Protein AF-0000000084935093 (afdb_homodimer)

InterPro domains:
  IPR003812 Fido domain [PF02661] (5-85)
  IPR003812 Fido domain [PS51459] (6-127)
  IPR006440 Death on curing protein [PIRSF018297] (4-122)
  IPR006440 Death on curing protein [PTHR39426] (2-115)
  IPR006440 Death on curing protein [TIGR01550] (28-119)
  IPR036597 Fido-like domain superfamily [SSF140931] (45-91)
  IPR053737 Type II TA System Toxin [G3DSA:1.20.120.1870] (4-128)

Sequence (260 aa):
MSCVYLSAEDVLAVAEHAVDDQVVVVRDAGLLESAVHRPSAAMFGEEAYPDLLGKAAALLQSLAVNHPFLDGNKRTAWLSCVTFLAMNGVQLRPDIDAAERLVISVATGETDEVKVISQGLRELIAPDVSMSCVYLSAEDVLAVAEHAVDDQVVVVRDAGLLESAVHRPSAAMFGEEAYPDLLGKAAALLQSLAVNHPFLDGNKRTAWLSCVTFLAMNGVQLRPDIDAAERLVISVATGETDEVKVISQGLR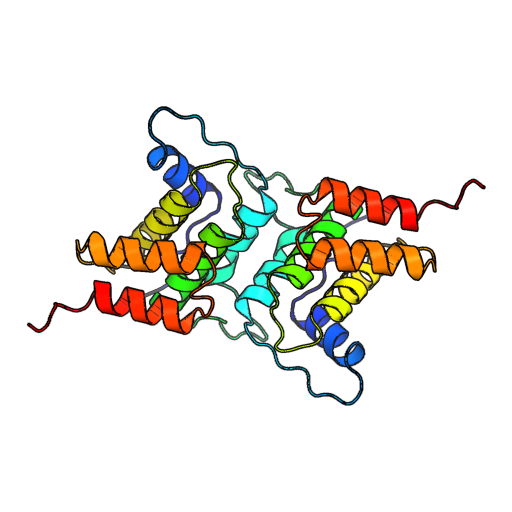ELIAPDVS

Radius of gyration: 18.84 Å; Cα contacts (8 Å, |Δi|>4): 398; chains: 2; bounding box: 44×60×50 Å

pLDDT: mean 93.42, std 9.86, range [40.5, 98.81]

Organism: Streptomyces venezuelae (strain ATCC 10712 / CBS 650.69 / DSM 40230 / JCM 4526 / NBRC 13096 / PD 04745) (NCBI:txid953739)

Foldseek 3Di:
DDQDFDALVNLVVLQVVLDPPDDWAFQASVLSRVLRCQLQDDDPPHGPQDDQLLSLLSSLLSQLAVVRIPDDSLSSSLSSSQVSCVVVPAHFAPPVPLSVVLSVCSNVCVDPDSVVSSVSRVVRRDDPPD/DDQDFDALVNLVVLQVVLDPPDDWAFQASVLSRCLRCQLQDDDPPHGPQDDQLLSLLSSLLSQLAVVRTPDRSLSSSLSSSQVSCVVVPAHFAPPVPLSVVLSVCSNVVVDPDSVVSSVSRVVRRDDPPD

Solvent-accessible surface area (backbone atoms only — not comparable to full-atom values): 13796 Å² total; per-residue (Å²): 132,86,84,61,78,60,48,49,68,52,48,51,55,46,32,47,66,62,35,65,100,52,86,76,49,76,65,31,61,22,55,36,30,20,22,45,45,24,34,72,17,55,59,98,87,36,62,52,37,84,47,71,51,38,20,35,23,40,32,26,45,38,30,28,60,67,40,26,32,74,64,63,27,59,58,25,14,52,53,45,28,51,50,43,35,44,75,61,75,42,70,70,53,93,46,65,67,62,51,50,50,52,53,50,35,36,48,71,55,76,48,75,47,43,68,59,47,20,50,54,52,48,59,36,50,48,73,78,83,117,134,85,84,64,78,60,48,50,68,51,47,51,54,47,31,46,67,60,34,65,101,51,86,76,48,77,65,32,61,23,55,37,30,18,23,45,45,23,33,72,19,56,58,96,87,37,63,52,38,85,46,70,51,38,20,35,24,40,32,27,45,39,31,27,61,67,41,26,32,75,64,60,27,59,58,26,15,51,51,44,29,52,49,43,36,43,74,62,74,41,69,70,54,91,46,64,67,62,50,49,52,51,52,51,34,34,47,71,54,74,47,74,48,45,68,59,46,20,51,54,52,49,58,37,50,48,74,76,82,116

Secondary structure (DSSP, 8-state):
-PPP---HHHHHHHHHHHSSSS---BS-HHHHHHHHHGGG-EETTEES--SHHHHHHHHHHHHHHH--BSS-HHHHHHHHHHHHHHHTT------HHHHHHHHHHHHTTS---HHHHHHHHHHHHS----/-PPP---HHHHHHHHHHHSSSS---BS-HHHHHHHHHGGG-EETTEES--SHHHHHHHHHHHHHHH--BSS-HHHHHHHHHHHHHHHTT------HHHHHHHHHHHHTTS---HHHHHHHHHHHHS----

Nearest PDB structures (foldseek):
  3dd7-assembly2_C  TM=8.489E-01  e=8.641E-05  Punavirus P1
  5cmt-assembly1_A  TM=6.217E-01  e=6.662E-02  Neisseria meningitidis
  5ckl-assembly1_A-2  TM=6.224E-01  e=7.042E-02  Neisseria meningitidis MC58
  6erb-assembly1_B  TM=6.583E-01  e=1.909E-01  Enterococcus faecalis
  3shg-assembly1_A  TM=5.090E-01  e=1.447E-01  Bartonella schoenbuchensis R1

Structure (mmCIF, N/CA/C/O backbone):
data_AF-0000000084935093-model_v1
#
loop_
_entity.id
_entity.type
_entity.pdbx_description
1 polymer 'Death on curing protein, Doc toxin'
#
loop_
_atom_site.group_PDB
_atom_site.id
_atom_site.type_symbol
_atom_site.label_atom_id
_atom_site.label_alt_id
_atom_site.label_comp_id
_atom_site.label_asym_id
_atom_site.label_entity_id
_atom_site.label_seq_id
_atom_site.pdbx_PDB_ins_code
_atom_site.Cartn_x
_atom_site.Cartn_y
_atom_site.Cartn_z
_atom_site.occupancy
_atom_site.B_iso_or_equiv
_atom_site.auth_seq_id
_atom_site.auth_comp_id
_atom_site.auth_asym_id
_atom_site.auth_atom_id
_atom_site.pdbx_PDB_model_num
ATOM 1 N N . MET A 1 1 ? -11.531 23.531 -5.797 1 59 1 MET A N 1
ATOM 2 C CA . MET A 1 1 ? -10.125 23.578 -6.164 1 59 1 MET A CA 1
ATOM 3 C C . MET A 1 1 ? -9.562 22.188 -6.379 1 59 1 MET A C 1
ATOM 5 O O . MET A 1 1 ? -10.039 21.219 -5.781 1 59 1 MET A O 1
ATOM 9 N N . SER A 1 2 ? -8.828 21.844 -7.512 1 85.62 2 SER A N 1
ATOM 10 C CA . SER A 1 2 ? -8.281 20.531 -7.895 1 85.62 2 SER A CA 1
ATOM 11 C C . SER A 1 2 ? -7.23 20.062 -6.898 1 85.62 2 SER A C 1
ATOM 13 O O . SER A 1 2 ? -6.527 20.875 -6.297 1 85.62 2 SER A O 1
ATOM 15 N N . CYS A 1 3 ? -7.312 18.938 -6.34 1 96 3 CYS A N 1
ATOM 16 C CA . CYS A 1 3 ? -6.367 18.375 -5.387 1 96 3 CYS A CA 1
ATOM 17 C C . CYS A 1 3 ? -5 18.156 -6.031 1 96 3 CYS A C 1
ATOM 19 O O . CYS A 1 3 ? -4.91 17.625 -7.141 1 96 3 CYS A O 1
ATOM 21 N N . VAL A 1 4 ? -3.947 18.75 -5.414 1 98.06 4 VAL A N 1
ATOM 22 C CA . VAL A 1 4 ? -2.576 18.516 -5.855 1 98.06 4 VAL A CA 1
ATOM 23 C C . VAL A 1 4 ? -1.983 17.344 -5.094 1 98.06 4 VAL A C 1
ATOM 25 O O . VAL A 1 4 ? -1.969 17.328 -3.859 1 98.06 4 VAL A O 1
ATOM 28 N N . TYR A 1 5 ? -1.492 16.328 -5.816 1 98.62 5 TYR A N 1
ATOM 29 C CA . TYR A 1 5 ? -0.966 15.117 -5.199 1 98.62 5 TYR A CA 1
ATOM 30 C C . TYR A 1 5 ? 0.557 15.102 -5.23 1 98.62 5 TYR A C 1
ATOM 32 O O . TYR A 1 5 ? 1.169 15.664 -6.145 1 98.62 5 TYR A O 1
ATOM 40 N N . LEU A 1 6 ? 1.177 14.492 -4.262 1 98.56 6 LEU A N 1
ATOM 41 C CA . LEU A 1 6 ? 2.621 14.281 -4.246 1 98.56 6 LEU A CA 1
ATOM 42 C C . LEU A 1 6 ? 3.01 13.102 -5.129 1 98.56 6 LEU A C 1
ATOM 44 O O . LEU A 1 6 ? 2.322 12.078 -5.141 1 98.56 6 LEU A O 1
ATOM 48 N N . SER A 1 7 ? 4.078 13.25 -5.867 1 98.31 7 SER A N 1
ATOM 49 C CA . SER A 1 7 ? 4.684 12.125 -6.57 1 98.31 7 SER A CA 1
ATOM 50 C C . SER A 1 7 ? 5.656 11.367 -5.676 1 98.31 7 SER A C 1
ATOM 52 O O . SER A 1 7 ? 6 11.836 -4.586 1 98.31 7 SER A O 1
ATOM 54 N N . ALA A 1 8 ? 6.055 10.188 -6.121 1 98.5 8 ALA A N 1
ATOM 55 C CA . ALA A 1 8 ? 7.09 9.445 -5.398 1 98.5 8 ALA A CA 1
ATOM 56 C C . ALA A 1 8 ? 8.367 10.273 -5.289 1 98.5 8 ALA A C 1
ATOM 58 O O . ALA A 1 8 ? 9.039 10.258 -4.25 1 98.5 8 ALA A O 1
ATOM 59 N N . GLU A 1 9 ? 8.734 11 -6.352 1 97.94 9 GLU A N 1
ATOM 60 C CA . GLU A 1 9 ? 9.922 11.844 -6.352 1 97.94 9 GLU A CA 1
ATOM 61 C C . GLU A 1 9 ? 9.789 12.992 -5.355 1 97.94 9 GLU A C 1
ATOM 63 O O . GLU A 1 9 ? 10.766 13.383 -4.715 1 97.94 9 GLU A O 1
ATOM 68 N N . ASP A 1 10 ? 8.586 13.547 -5.215 1 98.19 10 ASP A N 1
ATOM 69 C CA . ASP A 1 10 ? 8.328 14.562 -4.199 1 98.19 10 ASP A CA 1
ATOM 70 C C . ASP A 1 10 ? 8.578 14.008 -2.797 1 98.19 10 ASP A C 1
ATOM 72 O O . ASP A 1 10 ? 9.234 14.656 -1.978 1 98.19 10 ASP A O 1
ATOM 76 N N . VAL A 1 11 ? 8.023 12.805 -2.518 1 98.62 11 VAL A N 1
ATOM 77 C CA . VAL A 1 11 ? 8.164 12.203 -1.194 1 98.62 11 VAL A CA 1
ATOM 78 C C . VAL A 1 11 ? 9.633 11.875 -0.928 1 98.62 11 VAL A C 1
ATOM 80 O O . VAL A 1 11 ? 10.109 12.008 0.202 1 98.62 11 VAL A O 1
ATOM 83 N N . LEU A 1 12 ? 10.359 11.43 -1.97 1 97.62 12 LEU A N 1
ATOM 84 C CA . LEU A 1 12 ? 11.797 11.203 -1.819 1 97.62 12 LEU A CA 1
ATOM 85 C C . LEU A 1 12 ? 12.508 12.492 -1.415 1 97.62 12 LEU A C 1
ATOM 87 O O . LEU A 1 12 ? 13.383 12.477 -0.543 1 97.62 12 LEU A O 1
ATOM 91 N N . ALA A 1 13 ? 12.164 13.602 -2.068 1 96.31 13 ALA A N 1
ATOM 92 C CA . ALA A 1 13 ? 12.734 14.898 -1.707 1 96.31 13 ALA A CA 1
ATOM 93 C C . ALA A 1 13 ? 12.414 15.258 -0.259 1 96.31 13 ALA A C 1
ATOM 95 O O . ALA A 1 13 ? 13.273 15.766 0.466 1 96.31 13 ALA A O 1
ATOM 96 N N . VAL A 1 14 ? 11.18 14.984 0.174 1 97.19 14 VAL A N 1
ATOM 97 C CA . VAL A 1 14 ? 10.766 15.219 1.555 1 97.19 14 VAL A CA 1
ATOM 98 C C . VAL A 1 14 ? 11.625 14.375 2.498 1 97.19 14 VAL A C 1
ATOM 100 O O . VAL A 1 14 ? 12.086 14.867 3.531 1 97.19 14 VAL A O 1
ATOM 103 N N . ALA A 1 15 ? 11.836 13.086 2.152 1 96.94 15 ALA A N 1
ATOM 104 C CA . ALA A 1 15 ? 12.633 12.172 2.961 1 96.94 15 ALA A CA 1
ATOM 105 C C . ALA A 1 15 ? 14.055 12.703 3.141 1 96.94 15 ALA A C 1
ATOM 107 O O . ALA A 1 15 ? 14.633 12.602 4.227 1 96.94 15 ALA A O 1
ATOM 108 N N . GLU A 1 16 ? 14.602 13.203 2.064 1 93.94 16 GLU A N 1
ATOM 109 C CA . GLU A 1 16 ? 15.961 13.734 2.1 1 93.94 16 GLU A CA 1
ATOM 110 C C . GLU A 1 16 ? 16.062 14.914 3.062 1 93.94 16 GLU A C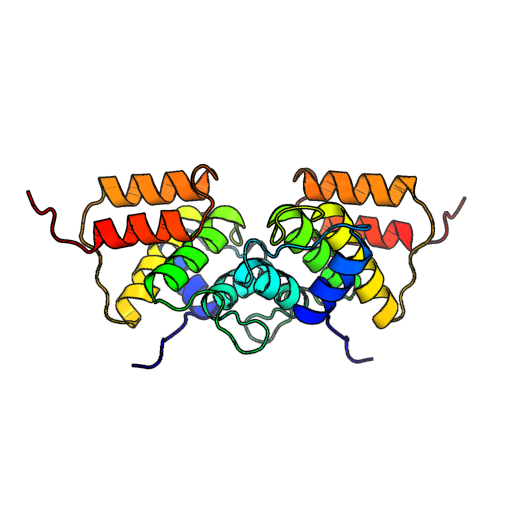 1
ATOM 112 O O . GLU A 1 16 ? 17.094 15.109 3.701 1 93.94 16 GLU A O 1
ATOM 117 N N . HIS A 1 17 ? 15.023 15.594 3.203 1 88.25 17 HIS A N 1
ATOM 118 C CA . HIS A 1 17 ? 15 16.719 4.129 1 88.25 17 HIS A CA 1
ATOM 119 C C . HIS A 1 17 ? 14.734 16.266 5.555 1 88.25 17 HIS A C 1
ATOM 121 O O . HIS A 1 17 ? 15.141 16.922 6.512 1 88.25 17 HIS A O 1
ATOM 127 N N . ALA A 1 18 ? 13.93 15.156 5.633 1 84.5 18 ALA A N 1
ATOM 128 C CA . ALA A 1 18 ? 13.523 14.625 6.934 1 84.5 18 ALA A CA 1
ATOM 129 C C . ALA A 1 18 ? 14.711 14.016 7.672 1 84.5 18 ALA A C 1
ATOM 131 O O . ALA A 1 18 ? 14.734 13.984 8.906 1 84.5 18 ALA A O 1
ATOM 132 N N . VAL A 1 19 ? 15.555 13.453 6.828 1 78.19 19 VAL A N 1
ATOM 133 C CA . VAL A 1 19 ? 16.688 12.773 7.457 1 78.19 19 VAL A CA 1
ATOM 134 C C . VAL A 1 19 ? 17.922 13.672 7.422 1 78.19 19 VAL A C 1
ATOM 136 O O . VAL A 1 19 ? 18.109 14.43 6.469 1 78.19 19 VAL A O 1
ATOM 139 N N . ASP A 1 20 ? 18.297 14.164 8.516 1 72.5 20 ASP A N 1
ATOM 140 C CA . ASP A 1 20 ? 19.484 15.016 8.609 1 72.5 20 ASP A CA 1
ATOM 141 C C . ASP A 1 20 ? 20.578 14.531 7.664 1 72.5 20 ASP A C 1
ATOM 143 O O . ASP A 1 20 ? 20.312 14.18 6.512 1 72.5 20 ASP A O 1
ATOM 147 N N . ASP A 1 21 ? 21.781 14.531 8 1 67.94 21 ASP A N 1
ATOM 148 C CA . ASP A 1 21 ? 23 14.297 7.23 1 67.94 21 ASP A CA 1
ATOM 149 C C . ASP A 1 21 ? 23.125 12.828 6.828 1 67.94 21 ASP A C 1
ATOM 151 O O . ASP A 1 21 ? 24.234 12.312 6.656 1 67.94 21 ASP A O 1
ATOM 155 N N . GLN A 1 22 ? 21.859 12.234 6.668 1 78.69 22 GLN A N 1
ATOM 156 C CA . GLN A 1 22 ? 21.953 10.828 6.289 1 78.69 22 GLN A CA 1
ATOM 157 C C . GLN A 1 22 ? 21.438 10.602 4.871 1 78.69 22 GLN A C 1
ATOM 159 O O . GLN A 1 22 ? 20.672 11.414 4.348 1 78.69 22 GLN A O 1
ATOM 164 N N . VAL A 1 23 ? 22.078 9.695 4.137 1 89.5 23 VAL A N 1
ATOM 165 C CA . VAL A 1 23 ? 21.672 9.305 2.795 1 89.5 23 VAL A CA 1
ATOM 166 C C . VAL A 1 23 ? 20.359 8.523 2.867 1 89.5 23 VAL A C 1
ATOM 168 O O . VAL A 1 23 ? 20.25 7.559 3.629 1 89.5 23 VAL A O 1
ATOM 171 N N . VAL A 1 24 ? 19.312 9 2.178 1 94.25 24 VAL A N 1
ATOM 172 C CA . VAL A 1 24 ? 18.031 8.312 2.102 1 94.25 24 VAL A CA 1
ATOM 173 C C . VAL A 1 24 ? 18.141 7.117 1.158 1 94.25 24 VAL A C 1
ATOM 175 O O . VAL A 1 24 ? 18.641 7.246 0.036 1 94.25 24 VAL A O 1
ATOM 178 N N . VAL A 1 25 ? 17.781 5.969 1.588 1 95.44 25 VAL A N 1
ATOM 179 C CA . VAL A 1 25 ? 17.766 4.762 0.769 1 95.44 25 VAL A CA 1
ATOM 180 C C . VAL A 1 25 ? 16.344 4.254 0.603 1 95.44 25 VAL A C 1
ATOM 182 O O . VAL A 1 25 ? 15.664 3.951 1.588 1 95.44 25 VAL A O 1
ATOM 185 N N . VAL A 1 26 ? 15.922 4.215 -0.667 1 96.75 26 VAL A N 1
ATOM 186 C CA . VAL A 1 26 ? 14.617 3.625 -0.978 1 96.75 26 VAL A CA 1
ATOM 187 C C . VAL A 1 26 ? 14.719 2.102 -0.933 1 96.75 26 VAL A C 1
ATOM 189 O O . VAL A 1 26 ? 15.453 1.499 -1.721 1 96.75 26 VAL A O 1
ATOM 192 N N . ARG A 1 27 ? 14.055 1.492 -0.001 1 96.5 27 ARG A N 1
ATOM 193 C CA . ARG A 1 27 ? 14.039 0.043 0.176 1 96.5 27 ARG A CA 1
ATOM 194 C C . ARG A 1 27 ? 13.203 -0.635 -0.902 1 96.5 27 ARG A C 1
ATOM 196 O O . ARG A 1 27 ? 13.57 -1.694 -1.41 1 96.5 27 ARG A O 1
ATOM 203 N N . ASP A 1 28 ? 12.164 0.005 -1.259 1 97.5 28 ASP A N 1
ATOM 204 C CA . ASP A 1 28 ? 11.219 -0.543 -2.229 1 97.5 28 ASP A CA 1
ATOM 205 C C . ASP A 1 28 ? 10.477 0.57 -2.965 1 97.5 28 ASP A C 1
ATOM 207 O O . ASP A 1 28 ? 9.516 1.131 -2.441 1 97.5 28 ASP A O 1
ATOM 211 N N . ALA A 1 29 ? 10.852 0.803 -4.23 1 97.88 29 ALA A N 1
ATOM 212 C CA . ALA A 1 29 ? 10.281 1.888 -5.027 1 97.88 29 ALA A CA 1
ATOM 213 C C . ALA A 1 29 ? 8.812 1.635 -5.32 1 97.88 29 ALA A C 1
ATOM 215 O O . ALA A 1 29 ? 8.023 2.578 -5.449 1 97.88 29 ALA A O 1
ATOM 216 N N . GLY A 1 30 ? 8.422 0.365 -5.457 1 98.5 30 GLY A N 1
ATOM 217 C CA . GLY A 1 30 ? 7.027 0.018 -5.699 1 98.5 30 GLY A CA 1
ATOM 218 C C . GLY A 1 30 ? 6.117 0.344 -4.531 1 98.5 30 GLY A C 1
ATOM 219 O O . GLY A 1 30 ? 5 0.829 -4.723 1 98.5 30 GLY A O 1
ATOM 220 N N . LEU A 1 31 ? 6.594 0.06 -3.316 1 98.06 31 LEU A N 1
ATOM 221 C CA . LEU A 1 31 ? 5.848 0.435 -2.119 1 98.06 31 LEU A CA 1
ATOM 222 C C . LEU A 1 31 ? 5.68 1.948 -2.033 1 98.06 31 LEU A C 1
ATOM 224 O O . LEU A 1 31 ? 4.602 2.441 -1.698 1 98.06 31 LEU A O 1
ATOM 228 N N . LEU A 1 32 ? 6.754 2.67 -2.348 1 98.62 32 LEU A N 1
ATOM 229 C CA . LEU A 1 32 ? 6.703 4.129 -2.314 1 98.62 32 LEU A CA 1
ATOM 230 C C . LEU A 1 32 ? 5.68 4.66 -3.312 1 98.62 32 LEU A C 1
ATOM 232 O O . LEU A 1 32 ? 4.816 5.465 -2.953 1 98.62 32 LEU A O 1
ATOM 236 N N . GLU A 1 33 ? 5.762 4.188 -4.512 1 98.69 33 GLU A N 1
ATOM 237 C CA . GLU A 1 33 ? 4.863 4.648 -5.562 1 98.69 33 GLU A CA 1
ATOM 238 C C . GLU A 1 33 ? 3.418 4.27 -5.262 1 98.69 33 GLU A C 1
ATOM 240 O O . GLU A 1 33 ? 2.5 5.059 -5.484 1 98.69 33 GLU A O 1
ATOM 245 N N . SER A 1 34 ? 3.201 3.064 -4.766 1 98.44 34 SER A N 1
ATOM 246 C CA . SER A 1 34 ? 1.856 2.645 -4.387 1 98.44 34 SER A CA 1
ATOM 247 C C . SER A 1 34 ? 1.295 3.525 -3.275 1 98.44 34 SER A C 1
ATOM 249 O O . SER A 1 34 ? 0.11 3.865 -3.285 1 98.44 34 SER A O 1
ATOM 251 N N . ALA A 1 35 ? 2.137 3.904 -2.312 1 98.5 35 ALA A N 1
ATOM 252 C CA . ALA A 1 35 ? 1.714 4.754 -1.205 1 98.5 35 ALA A CA 1
ATOM 253 C C . ALA A 1 35 ? 1.263 6.125 -1.706 1 98.5 35 ALA A C 1
ATOM 255 O O . ALA A 1 35 ? 0.231 6.641 -1.271 1 98.5 35 ALA A O 1
ATOM 256 N N . VAL A 1 36 ? 2.006 6.707 -2.666 1 98.62 36 VAL A N 1
ATOM 257 C CA . VAL A 1 36 ? 1.721 8.055 -3.139 1 98.62 36 VAL A CA 1
ATOM 258 C C . VAL A 1 36 ? 0.515 8.031 -4.078 1 98.62 36 VAL A C 1
ATOM 260 O O . VAL A 1 36 ? -0.185 9.039 -4.223 1 98.62 36 VAL A O 1
ATOM 263 N N . HIS A 1 37 ? 0.263 6.879 -4.664 1 98.38 37 HIS A N 1
ATOM 264 C CA . HIS A 1 37 ? -0.879 6.723 -5.555 1 98.38 37 HIS A CA 1
ATOM 265 C C . HIS A 1 37 ? -2.184 6.629 -4.77 1 98.38 37 HIS A C 1
ATOM 267 O O . HIS A 1 37 ? -3.229 7.086 -5.234 1 98.38 37 HIS A O 1
ATOM 273 N N . ARG A 1 38 ? -2.127 6.117 -3.598 1 98.75 38 ARG A N 1
ATOM 274 C CA . ARG A 1 38 ? -3.303 5.711 -2.836 1 98.75 38 ARG A CA 1
ATOM 275 C C . ARG A 1 38 ? -4.223 6.895 -2.572 1 98.75 38 ARG A C 1
ATOM 277 O O . ARG A 1 38 ? -5.438 6.797 -2.744 1 98.75 38 ARG A O 1
ATOM 284 N N . PRO A 1 39 ? -3.748 8.086 -2.252 1 98.81 39 PRO A N 1
ATOM 285 C CA . PRO A 1 39 ? -4.664 9.195 -1.982 1 98.81 39 PRO A CA 1
ATOM 286 C C . PRO A 1 39 ? -5.582 9.508 -3.162 1 98.81 39 PRO A C 1
ATOM 288 O O . PRO A 1 39 ? -6.711 9.969 -2.969 1 98.81 39 PRO A O 1
ATOM 291 N N . SER A 1 40 ? -5.16 9.203 -4.363 1 98.44 40 SER A N 1
ATOM 292 C CA . SER A 1 40 ? -5.941 9.531 -5.547 1 98.44 40 SER A CA 1
ATOM 293 C C . SER A 1 40 ? -6.676 8.305 -6.082 1 98.44 40 SER A C 1
ATOM 295 O O . SER A 1 40 ? -7.273 8.352 -7.16 1 98.44 40 SER A O 1
ATOM 297 N N . ALA A 1 41 ? -6.637 7.203 -5.406 1 98.12 41 ALA A N 1
ATOM 298 C CA . ALA A 1 41 ? -7.227 5.941 -5.852 1 98.12 41 ALA A CA 1
ATOM 299 C C . ALA A 1 41 ? -8.727 6.09 -6.07 1 98.12 41 ALA A C 1
ATOM 301 O O . ALA A 1 41 ? -9.398 6.828 -5.348 1 98.12 41 ALA A O 1
ATOM 302 N N . ALA A 1 42 ? -9.18 5.363 -7.078 1 97.44 42 ALA A N 1
ATOM 303 C CA . ALA A 1 42 ? -10.602 5.312 -7.391 1 97.44 42 ALA A CA 1
ATOM 304 C C . ALA A 1 42 ? -11.008 3.924 -7.879 1 97.44 42 ALA A C 1
ATOM 306 O O . ALA A 1 42 ? -10.188 3.189 -8.43 1 97.44 42 ALA A O 1
ATOM 307 N N . MET A 1 43 ? -12.195 3.598 -7.574 1 94.94 43 MET A N 1
ATOM 308 C CA . MET A 1 43 ? -12.805 2.354 -8.039 1 94.94 43 MET A CA 1
ATOM 309 C C . MET A 1 43 ? -14.203 2.605 -8.594 1 94.94 43 MET A C 1
ATOM 311 O O . MET A 1 43 ? -15.008 3.299 -7.969 1 94.94 43 MET A O 1
ATOM 315 N N . PHE A 1 44 ? -14.461 2.092 -9.836 1 95.25 44 PHE A N 1
ATOM 316 C CA . PHE A 1 44 ? -15.727 2.307 -10.523 1 95.25 44 PHE A CA 1
ATOM 317 C C . PHE A 1 44 ? -16 3.795 -10.703 1 95.25 44 PHE A C 1
ATOM 319 O O . PHE A 1 44 ? -17.141 4.246 -10.539 1 95.25 44 PHE A O 1
ATOM 326 N N . GLY A 1 45 ? -14.938 4.566 -10.82 1 94.69 45 GLY A N 1
ATOM 327 C CA . GLY A 1 45 ? -15.047 5.992 -11.102 1 94.69 45 GLY A CA 1
ATOM 328 C C . GLY A 1 45 ? -15.258 6.828 -9.852 1 94.69 45 GLY A C 1
ATOM 329 O O . GLY A 1 45 ? -15.398 8.055 -9.938 1 94.69 45 GLY A O 1
ATOM 330 N N . GLU A 1 46 ? -15.289 6.188 -8.703 1 97.19 46 GLU A N 1
ATOM 331 C CA . GLU A 1 46 ? -15.484 6.895 -7.441 1 97.19 46 GLU A CA 1
ATOM 332 C C . GLU A 1 46 ? -14.195 6.945 -6.629 1 97.19 46 GLU A C 1
ATOM 334 O O . GLU A 1 46 ? -13.523 5.93 -6.461 1 97.19 46 GLU A O 1
ATOM 339 N N . GLU A 1 47 ? -13.938 8.117 -6.125 1 98 47 GLU A N 1
ATOM 340 C CA . GLU A 1 47 ? -12.742 8.258 -5.293 1 98 47 GLU A CA 1
ATOM 341 C C . GLU A 1 47 ? -12.867 7.445 -4.008 1 98 47 GLU A C 1
ATOM 343 O O . GLU A 1 47 ? -13.93 7.426 -3.381 1 98 47 GLU A O 1
ATOM 348 N N . ALA A 1 48 ? -11.789 6.809 -3.615 1 98.25 48 ALA A N 1
ATOM 349 C CA . ALA A 1 48 ? -11.773 6.031 -2.379 1 98.25 48 ALA A CA 1
ATOM 350 C C . ALA A 1 48 ? -11.836 6.945 -1.157 1 98.25 48 ALA A C 1
ATOM 352 O O . ALA A 1 48 ? -12.406 6.578 -0.13 1 98.25 48 ALA A O 1
ATOM 353 N N . TYR A 1 49 ? -11.172 8.133 -1.291 1 98.38 49 TYR A N 1
ATOM 354 C CA . TYR A 1 49 ? -11.133 9.133 -0.235 1 98.38 49 TYR A CA 1
ATOM 355 C C . TYR A 1 49 ? -11.648 10.477 -0.741 1 98.38 49 TYR A C 1
ATOM 357 O O . TYR A 1 49 ? -10.883 11.273 -1.3 1 98.38 49 TYR A O 1
ATOM 365 N N . PRO A 1 50 ? -12.828 10.789 -0.491 1 97.31 50 PRO A N 1
ATOM 366 C CA . PRO A 1 50 ? -13.438 11.953 -1.144 1 97.31 50 PRO A CA 1
ATOM 367 C C . PRO A 1 50 ? -12.953 13.273 -0.562 1 97.31 50 PRO A C 1
ATOM 369 O O . PRO A 1 50 ? -13.008 14.305 -1.239 1 97.31 50 PRO A O 1
ATOM 372 N N . ASP A 1 51 ? -12.57 13.297 0.696 1 97.31 51 ASP A N 1
ATOM 373 C CA . ASP A 1 51 ? -12.172 14.578 1.285 1 97.31 51 ASP A CA 1
ATOM 374 C C . ASP A 1 51 ? -10.656 14.656 1.449 1 97.31 51 ASP A C 1
ATOM 376 O O . ASP A 1 51 ? -9.969 13.633 1.432 1 97.31 51 ASP A O 1
ATOM 380 N N . LEU A 1 52 ? -10.148 15.828 1.619 1 98.31 52 LEU A N 1
ATOM 381 C CA . LEU A 1 52 ? -8.719 16.109 1.647 1 98.31 52 LEU A CA 1
ATOM 382 C C . LEU A 1 52 ? -8.055 15.438 2.838 1 98.31 52 LEU A C 1
ATOM 384 O O . LEU A 1 52 ? -6.953 14.891 2.713 1 98.31 52 LEU A O 1
ATOM 388 N N . LEU A 1 53 ? -8.68 15.422 4.008 1 98.31 53 LEU A N 1
ATOM 389 C CA . LEU A 1 53 ? -8.078 14.844 5.203 1 98.31 53 LEU A CA 1
ATOM 390 C C . LEU A 1 53 ? -7.992 13.328 5.09 1 98.31 53 LEU A C 1
ATOM 392 O O . LEU A 1 53 ? -7.055 12.711 5.602 1 98.31 53 LEU A O 1
ATOM 396 N N . GLY A 1 54 ? -9.008 12.727 4.418 1 98.38 54 GLY A N 1
ATOM 397 C CA . GLY A 1 54 ? -8.93 11.305 4.129 1 98.38 54 GLY A CA 1
ATOM 398 C C . GLY A 1 54 ? -7.777 10.945 3.213 1 98.38 54 GLY A C 1
ATOM 399 O O . GLY A 1 54 ? -7.094 9.945 3.434 1 98.38 54 GLY A O 1
ATOM 400 N N . LYS A 1 55 ? -7.57 11.781 2.199 1 98.81 55 LYS A N 1
ATOM 401 C CA . LYS A 1 55 ? -6.441 11.586 1.294 1 98.81 55 LYS A CA 1
ATOM 402 C C . LYS A 1 55 ? -5.113 11.711 2.037 1 98.81 55 LYS A C 1
ATOM 404 O O . LYS A 1 55 ? -4.211 10.891 1.841 1 98.81 55 LYS A O 1
ATOM 409 N N . ALA A 1 56 ? -5.051 12.672 2.889 1 98.81 56 ALA A N 1
ATOM 410 C CA . ALA A 1 56 ? -3.84 12.891 3.68 1 98.81 56 ALA A CA 1
ATOM 411 C C . ALA A 1 56 ? -3.598 11.727 4.641 1 98.81 56 ALA A C 1
ATOM 413 O O . ALA A 1 56 ? -2.467 11.258 4.785 1 98.81 56 ALA A O 1
ATOM 414 N N . ALA A 1 57 ? -4.664 11.25 5.27 1 98.69 57 ALA A N 1
ATOM 415 C CA . ALA A 1 57 ? -4.594 10.141 6.211 1 98.69 57 ALA A CA 1
ATOM 416 C C . ALA A 1 57 ? -4.125 8.859 5.516 1 98.69 57 ALA A C 1
ATOM 418 O O . ALA A 1 57 ? -3.307 8.117 6.059 1 98.69 57 ALA A O 1
ATOM 419 N N . ALA A 1 58 ? -4.633 8.633 4.332 1 98.69 58 ALA A N 1
ATOM 420 C CA . ALA A 1 58 ? -4.238 7.457 3.559 1 98.69 58 ALA A CA 1
ATOM 421 C C . ALA A 1 58 ? -2.748 7.496 3.227 1 98.69 58 ALA A C 1
ATOM 423 O O . ALA A 1 58 ? -2.057 6.48 3.334 1 98.69 58 ALA A O 1
ATOM 424 N N . LEU A 1 59 ? -2.242 8.68 2.832 1 98.81 59 LEU A N 1
ATOM 425 C CA . LEU A 1 59 ? -0.826 8.867 2.537 1 98.81 59 LEU A CA 1
ATOM 426 C C . LEU A 1 59 ? 0.029 8.594 3.768 1 98.81 59 LEU A C 1
ATOM 428 O O . LEU A 1 59 ? 0.984 7.812 3.701 1 98.81 59 LEU A O 1
ATOM 432 N N . LEU A 1 60 ? -0.379 9.18 4.887 1 98.62 60 LEU A N 1
ATOM 433 C CA . LEU A 1 60 ? 0.332 9.008 6.148 1 98.62 60 LEU A CA 1
ATOM 434 C C . LEU A 1 60 ? 0.412 7.539 6.539 1 98.62 60 LEU A C 1
ATOM 436 O O . LEU A 1 60 ? 1.495 7.027 6.836 1 98.62 60 LEU A O 1
ATOM 440 N N . GLN A 1 61 ? -0.701 6.871 6.449 1 98.31 61 GLN A N 1
ATOM 441 C CA . GLN A 1 61 ? -0.756 5.473 6.863 1 98.31 61 GLN A CA 1
ATOM 442 C C . GLN A 1 61 ? 0.092 4.594 5.945 1 98.31 61 GLN A C 1
ATOM 444 O O . GLN A 1 61 ? 0.866 3.76 6.422 1 98.31 61 GLN A O 1
ATOM 449 N N . SER A 1 62 ? -0.06 4.758 4.66 1 98 62 SER A N 1
ATOM 450 C CA . SER A 1 62 ? 0.662 3.92 3.709 1 98 62 SER A CA 1
ATOM 451 C C . SER A 1 62 ? 2.17 4.051 3.891 1 98 62 SER A C 1
ATOM 453 O O . SER A 1 62 ? 2.887 3.047 3.918 1 98 62 SER A O 1
ATOM 455 N N . LEU A 1 63 ? 2.668 5.277 4.035 1 97.94 63 LEU A N 1
ATOM 4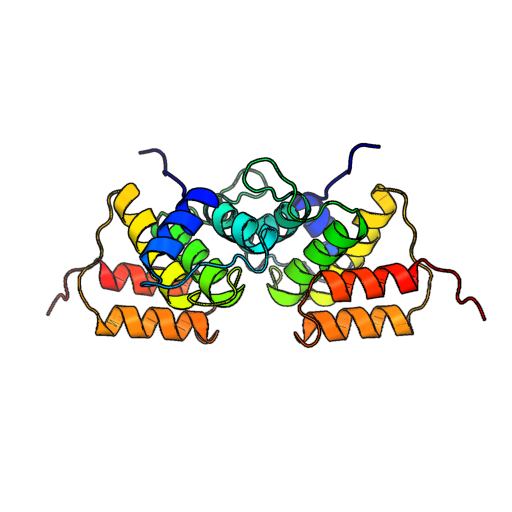56 C CA . LEU A 1 63 ? 4.102 5.508 4.18 1 97.94 63 LEU A CA 1
ATOM 457 C C . LEU A 1 63 ? 4.602 5.004 5.527 1 97.94 63 LEU A C 1
ATOM 459 O O . LEU A 1 63 ? 5.68 4.41 5.613 1 97.94 63 LEU A O 1
ATOM 463 N N . ALA A 1 64 ? 3.83 5.172 6.59 1 96.94 64 ALA A N 1
ATOM 464 C CA . ALA A 1 64 ? 4.262 4.816 7.941 1 96.94 64 ALA A CA 1
ATOM 465 C C . ALA A 1 64 ? 4.266 3.303 8.133 1 96.94 64 ALA A C 1
ATOM 467 O O . ALA A 1 64 ? 5.125 2.764 8.836 1 96.94 64 ALA A O 1
ATOM 468 N N . VAL A 1 65 ? 3.354 2.617 7.477 1 94.88 65 VAL A N 1
ATOM 469 C CA . VAL A 1 65 ? 3.141 1.204 7.77 1 94.88 65 VAL A CA 1
ATOM 470 C C . VAL A 1 65 ? 3.879 0.346 6.746 1 94.88 65 VAL A C 1
ATOM 472 O O . VAL A 1 65 ? 4.43 -0.703 7.086 1 94.88 65 VAL A O 1
ATOM 475 N N . ASN A 1 66 ? 4.008 0.749 5.484 1 94.62 66 ASN A N 1
ATOM 476 C CA . ASN A 1 66 ? 4.598 -0.088 4.445 1 94.62 66 ASN A CA 1
ATOM 477 C C . ASN A 1 66 ? 6.117 0.058 4.41 1 94.62 66 ASN A C 1
ATOM 479 O O . ASN A 1 66 ? 6.812 -0.772 3.82 1 94.62 66 ASN A O 1
ATOM 483 N N . HIS A 1 67 ? 6.637 1.092 4.918 1 96.06 67 HIS A N 1
ATOM 484 C CA . HIS A 1 67 ? 8.062 1.3 5.129 1 96.06 67 HIS A CA 1
ATOM 485 C C . HIS A 1 67 ? 8.836 1.215 3.816 1 96.06 67 HIS A C 1
ATOM 487 O O . HIS A 1 67 ? 9.734 0.387 3.674 1 96.06 67 HIS A O 1
ATOM 493 N N . PRO A 1 68 ? 8.586 2.129 2.906 1 97.5 68 PRO A N 1
ATOM 494 C CA . PRO A 1 68 ? 9.289 2.074 1.623 1 97.5 68 PRO A CA 1
ATOM 495 C C . PRO A 1 68 ? 10.758 2.492 1.734 1 97.5 68 PRO A C 1
ATOM 497 O O . PRO A 1 68 ? 11.539 2.273 0.805 1 97.5 68 PRO A O 1
ATOM 500 N N . PHE A 1 69 ? 11.172 3.096 2.852 1 96.81 69 PHE A N 1
ATOM 501 C CA . PHE A 1 69 ? 12.555 3.51 3.072 1 96.81 69 PHE A CA 1
ATOM 502 C C . PHE A 1 69 ? 13.234 2.609 4.098 1 96.81 69 PHE A C 1
ATOM 504 O O . PHE A 1 69 ? 12.57 2.023 4.953 1 96.81 69 PHE A O 1
ATOM 511 N N . LEU A 1 70 ? 14.578 2.488 3.955 1 95.06 70 LEU A N 1
ATOM 512 C CA . LEU A 1 70 ? 15.359 1.706 4.91 1 95.06 70 LEU A CA 1
ATOM 513 C C . LEU A 1 70 ? 15.242 2.295 6.312 1 95.06 70 LEU A C 1
ATOM 515 O O . LEU A 1 70 ? 15.234 1.558 7.301 1 95.06 70 LEU A O 1
ATOM 519 N N . ASP A 1 71 ? 15.18 3.629 6.41 1 93.5 71 ASP A N 1
ATOM 520 C CA . ASP A 1 71 ? 15.023 4.355 7.664 1 93.5 71 ASP A CA 1
ATOM 521 C C . ASP A 1 71 ? 14.273 5.672 7.445 1 93.5 71 ASP A C 1
ATOM 523 O O . ASP A 1 71 ? 14.102 6.109 6.309 1 93.5 71 ASP A O 1
ATOM 527 N N . GLY A 1 72 ? 13.68 6.199 8.594 1 93.94 72 GLY A N 1
ATOM 528 C CA . GLY A 1 72 ? 13.07 7.52 8.539 1 93.94 72 GLY A CA 1
ATOM 529 C C . GLY A 1 72 ? 11.633 7.492 8.039 1 93.94 72 GLY A C 1
ATOM 530 O O . GLY A 1 72 ? 11.086 8.531 7.668 1 93.94 72 GLY A O 1
ATOM 531 N N . ASN A 1 73 ? 11.016 6.324 8.016 1 95.75 73 ASN A N 1
ATOM 532 C CA . ASN A 1 73 ? 9.672 6.176 7.457 1 95.75 73 ASN A CA 1
ATOM 533 C C . ASN A 1 73 ? 8.648 7.008 8.219 1 95.75 73 ASN A C 1
ATOM 535 O O . ASN A 1 73 ? 7.836 7.707 7.605 1 95.75 73 ASN A O 1
ATOM 539 N N . LYS A 1 74 ? 8.695 6.938 9.539 1 95.5 74 LYS A N 1
ATOM 540 C CA . LYS A 1 74 ? 7.727 7.664 10.352 1 95.5 74 LYS A CA 1
ATOM 541 C C . LYS A 1 74 ? 7.816 9.164 10.102 1 95.5 74 LYS A C 1
ATOM 543 O O . LYS A 1 74 ? 6.801 9.828 9.867 1 95.5 74 LYS A O 1
ATOM 548 N N . ARG A 1 75 ? 8.977 9.695 10.203 1 94.69 75 ARG A N 1
ATOM 549 C CA . ARG A 1 75 ? 9.18 11.125 10 1 94.69 75 ARG A CA 1
ATOM 550 C C . ARG A 1 75 ? 8.805 11.531 8.578 1 94.69 75 ARG A C 1
ATOM 552 O O . ARG A 1 75 ? 8.148 12.555 8.375 1 94.69 75 ARG A O 1
ATOM 559 N N . THR A 1 76 ? 9.273 10.773 7.559 1 97.12 76 THR A N 1
ATOM 560 C CA . THR A 1 76 ? 8.922 11.055 6.172 1 97.12 76 THR A CA 1
ATOM 561 C C . THR A 1 76 ? 7.41 11.031 5.977 1 97.12 76 THR A C 1
ATOM 563 O O . THR A 1 76 ? 6.852 11.891 5.285 1 97.12 76 THR A O 1
ATOM 566 N N . ALA A 1 77 ? 6.746 10.062 6.586 1 98 77 ALA A N 1
ATOM 567 C CA . ALA A 1 77 ? 5.293 9.953 6.484 1 98 77 ALA A CA 1
ATOM 568 C C . ALA A 1 77 ? 4.609 11.211 7.016 1 98 77 ALA A C 1
ATOM 570 O O . ALA A 1 77 ? 3.744 11.781 6.348 1 98 77 ALA A O 1
ATOM 571 N N . TRP A 1 78 ? 5 11.648 8.141 1 97.5 78 TRP A N 1
ATOM 572 C CA . TRP A 1 78 ? 4.395 12.82 8.75 1 97.5 78 TRP A CA 1
ATOM 573 C C . TRP A 1 78 ? 4.652 14.07 7.914 1 97.5 78 TRP A C 1
ATOM 575 O O . TRP A 1 78 ? 3.723 14.812 7.598 1 97.5 78 TRP A O 1
ATOM 585 N N . LEU A 1 79 ? 5.871 14.281 7.523 1 97.44 79 LEU A N 1
ATOM 586 C CA . LEU A 1 79 ? 6.219 15.477 6.762 1 97.44 79 LEU A CA 1
ATOM 587 C C . LEU A 1 79 ? 5.547 15.469 5.391 1 97.44 79 LEU A C 1
ATOM 589 O O . LEU A 1 79 ? 5.156 16.516 4.879 1 97.44 79 LEU A O 1
ATOM 593 N N . SER A 1 80 ? 5.48 14.281 4.758 1 98.69 80 SER A N 1
ATOM 594 C CA . SER A 1 80 ? 4.75 14.18 3.498 1 98.69 80 SER A CA 1
ATOM 595 C C . SER A 1 80 ? 3.277 14.539 3.684 1 98.69 80 SER A C 1
ATOM 597 O O . SER A 1 80 ? 2.689 15.227 2.848 1 98.69 80 SER A O 1
ATOM 599 N N . CYS A 1 81 ? 2.695 14.055 4.789 1 98.69 81 CYS A N 1
ATOM 600 C CA . CYS A 1 81 ? 1.311 14.375 5.117 1 98.69 81 CYS A CA 1
ATOM 601 C C . CYS A 1 81 ? 1.119 15.875 5.285 1 98.69 81 CYS A C 1
ATOM 603 O O . CYS A 1 81 ? 0.219 16.469 4.68 1 98.69 81 CYS A O 1
ATOM 605 N N . VAL A 1 82 ? 1.97 16.516 6.008 1 98.06 82 VAL A N 1
ATOM 606 C CA . VAL A 1 82 ? 1.912 17.953 6.258 1 98.06 82 VAL A CA 1
ATOM 607 C C . VAL A 1 82 ? 2.109 18.719 4.949 1 98.06 82 VAL A C 1
ATOM 609 O O . VAL A 1 82 ? 1.39 19.688 4.668 1 98.06 82 VAL A O 1
ATOM 612 N N . THR A 1 83 ? 3.092 18.312 4.148 1 98.38 83 THR A N 1
ATOM 613 C CA . THR A 1 83 ? 3.371 18.953 2.863 1 98.38 83 THR A CA 1
ATOM 614 C C . THR A 1 83 ? 2.164 18.844 1.937 1 98.38 83 THR A C 1
ATOM 616 O O . THR A 1 83 ? 1.772 19.844 1.31 1 98.38 83 THR A O 1
ATOM 619 N N . PHE A 1 84 ? 1.584 17.656 1.85 1 98.81 84 PHE A N 1
ATOM 620 C CA . PHE A 1 84 ? 0.401 17.422 1.029 1 98.81 84 PHE A CA 1
ATOM 621 C C . PHE A 1 84 ? -0.733 18.359 1.438 1 98.81 84 PHE A C 1
ATOM 623 O O . PHE A 1 84 ? -1.362 18.984 0.585 1 98.81 84 PHE A O 1
ATOM 630 N N . LEU A 1 85 ? -1.004 18.5 2.744 1 98.62 85 LEU A N 1
ATOM 631 C CA . LEU A 1 85 ? -2.059 19.359 3.252 1 98.62 85 LEU A CA 1
ATOM 632 C C . LEU A 1 85 ? -1.751 20.828 2.945 1 98.62 85 LEU A C 1
ATOM 634 O O . LEU A 1 85 ? -2.619 21.562 2.471 1 98.62 85 LEU A O 1
ATOM 638 N N . ALA A 1 86 ? -0.532 21.172 3.139 1 97.75 86 ALA A N 1
ATOM 639 C CA . ALA A 1 86 ? -0.126 22.562 2.896 1 97.75 86 ALA A CA 1
ATOM 640 C C . ALA A 1 86 ? -0.292 22.938 1.426 1 97.75 86 ALA A C 1
ATOM 642 O O . ALA A 1 86 ? -0.821 24 1.104 1 97.75 86 ALA A O 1
ATOM 643 N N . MET A 1 87 ? 0.15 22.062 0.548 1 98 87 MET A N 1
ATOM 644 C CA . MET A 1 87 ? 0.039 22.281 -0.89 1 98 87 MET A CA 1
ATOM 645 C C . MET A 1 87 ? -1.421 22.438 -1.307 1 98 87 MET A C 1
ATOM 647 O O . MET A 1 87 ? -1.715 22.969 -2.373 1 98 87 MET A O 1
ATOM 651 N N . ASN A 1 88 ? -2.264 21.906 -0.477 1 98.44 88 ASN A N 1
ATOM 652 C CA . ASN A 1 88 ? -3.688 21.984 -0.781 1 98.44 88 ASN A CA 1
ATOM 653 C C . ASN A 1 88 ? -4.41 22.953 0.143 1 98.44 88 ASN A C 1
ATOM 655 O O . ASN A 1 88 ? -5.621 22.844 0.34 1 98.44 88 ASN A O 1
ATOM 659 N N . GLY A 1 89 ? -3.645 23.766 0.851 1 96.81 89 GLY A N 1
ATOM 660 C CA . GLY A 1 89 ? -4.199 24.938 1.509 1 96.81 89 GLY A CA 1
ATOM 661 C C . GLY A 1 89 ? -4.547 24.703 2.965 1 96.81 89 GLY A C 1
ATOM 662 O O . GLY A 1 89 ? -5.242 25.5 3.584 1 96.81 89 GLY A O 1
ATOM 663 N N . VAL A 1 90 ? -4.184 23.594 3.539 1 97.12 90 VAL A N 1
ATOM 664 C CA . VAL A 1 90 ? -4.492 23.281 4.934 1 97.12 90 VAL A CA 1
ATOM 665 C C . VAL A 1 90 ? -3.213 23.312 5.762 1 97.12 90 VAL A C 1
ATOM 667 O O . VAL A 1 90 ? -2.242 22.625 5.438 1 97.12 90 VAL A O 1
ATOM 670 N N . GLN A 1 91 ? -3.24 24.078 6.816 1 95.75 91 GLN A N 1
ATOM 671 C CA . GLN A 1 91 ? -2.119 24.156 7.746 1 95.75 91 GLN A CA 1
ATOM 672 C C . GLN A 1 91 ? -2.484 23.547 9.102 1 95.75 91 GLN A C 1
ATOM 674 O O . GLN A 1 91 ? -3.52 23.891 9.68 1 95.75 91 GLN A O 1
ATOM 679 N N . LEU A 1 92 ? -1.654 22.656 9.555 1 94.88 92 LEU A N 1
ATOM 680 C CA . LEU A 1 92 ? -1.868 22.062 10.867 1 94.88 92 LEU A CA 1
ATOM 681 C C . LEU A 1 92 ? -1.322 22.953 11.969 1 94.88 92 LEU A C 1
ATOM 683 O O . LEU A 1 92 ? -0.325 23.656 11.766 1 94.88 92 LEU A O 1
ATOM 687 N N . ARG A 1 93 ? -1.945 22.891 13.125 1 92.38 93 ARG A N 1
ATOM 688 C CA . ARG A 1 93 ? -1.448 23.609 14.297 1 92.38 93 ARG A CA 1
ATOM 689 C C . ARG A 1 93 ? -0.174 22.969 14.836 1 92.38 93 ARG A C 1
ATOM 691 O O . ARG A 1 93 ? -0.007 21.75 14.758 1 92.38 93 ARG A O 1
ATOM 698 N N . PRO A 1 94 ? 0.604 23.844 15.391 1 87.38 94 PRO A N 1
ATOM 699 C CA . PRO A 1 94 ? 1.865 23.312 15.922 1 87.38 94 PRO A CA 1
ATOM 700 C C . PRO A 1 94 ? 1.693 22.609 17.266 1 87.38 94 PRO A C 1
ATOM 702 O O . PRO A 1 94 ? 2.201 23.094 18.281 1 87.38 94 PRO A O 1
ATOM 705 N N . ASP A 1 95 ? 0.996 21.625 17.375 1 92 95 ASP A N 1
ATOM 706 C CA . ASP A 1 95 ? 0.865 20.75 18.547 1 92 95 ASP A CA 1
ATOM 707 C C . ASP A 1 95 ? 1.723 19.5 18.391 1 92 95 ASP A C 1
ATOM 709 O O . ASP A 1 95 ? 1.228 18.453 17.969 1 92 95 ASP A O 1
ATOM 713 N N . ILE A 1 96 ? 2.887 19.656 18.859 1 91.94 96 ILE A N 1
ATOM 714 C CA . ILE A 1 96 ? 3.914 18.656 18.625 1 91.94 96 ILE A CA 1
ATOM 715 C C . ILE A 1 96 ? 3.527 17.359 19.328 1 91.94 96 ILE A C 1
ATOM 717 O O . ILE A 1 96 ? 3.676 16.266 18.75 1 91.94 96 ILE A O 1
ATOM 721 N N . ASP A 1 97 ? 3 17.516 20.484 1 94.62 97 ASP A N 1
ATOM 722 C CA . ASP A 1 97 ? 2.631 16.344 21.266 1 94.62 97 ASP A CA 1
ATOM 723 C C . ASP A 1 97 ? 1.516 15.555 20.578 1 94.62 97 ASP A C 1
ATOM 725 O O . ASP A 1 97 ? 1.598 14.336 20.453 1 94.62 97 ASP A O 1
ATOM 729 N N . ALA A 1 98 ? 0.443 16.234 20.141 1 94 98 ALA A N 1
ATOM 730 C CA . ALA A 1 98 ? -0.686 15.586 19.469 1 94 98 ALA A CA 1
ATOM 731 C C . ALA A 1 98 ? -0.256 14.953 18.156 1 94 98 ALA A C 1
ATOM 733 O O . ALA A 1 98 ? -0.695 13.852 17.812 1 94 98 ALA A O 1
ATOM 734 N N . ALA A 1 99 ? 0.549 15.664 17.469 1 95.56 99 ALA A N 1
ATOM 735 C CA . ALA A 1 99 ? 1.063 15.148 16.203 1 95.56 99 ALA A CA 1
ATOM 736 C C . ALA A 1 99 ? 1.877 13.875 16.422 1 95.56 99 ALA A C 1
ATOM 738 O O . ALA A 1 99 ? 1.701 12.891 15.695 1 95.56 99 ALA A O 1
ATOM 739 N N . GLU A 1 100 ? 2.744 13.914 17.422 1 95.62 100 GLU A N 1
ATOM 740 C CA . GLU A 1 100 ? 3.58 12.758 17.734 1 95.62 100 GLU A CA 1
ATOM 741 C C . GLU A 1 100 ? 2.73 11.555 18.141 1 95.62 100 GLU A C 1
ATOM 743 O O . GLU A 1 100 ? 2.99 10.43 17.703 1 95.62 100 GLU A O 1
ATOM 748 N N . ARG A 1 101 ? 1.754 11.789 18.906 1 95.56 101 ARG A N 1
ATOM 749 C CA . ARG A 1 101 ? 0.863 10.719 19.328 1 95.56 101 ARG A CA 1
ATOM 750 C C . ARG A 1 101 ? 0.144 10.094 18.141 1 95.56 101 ARG A C 1
ATOM 752 O O . ARG A 1 101 ? 0.031 8.867 18.047 1 95.56 101 ARG A O 1
ATOM 759 N N . LEU A 1 102 ? -0.331 1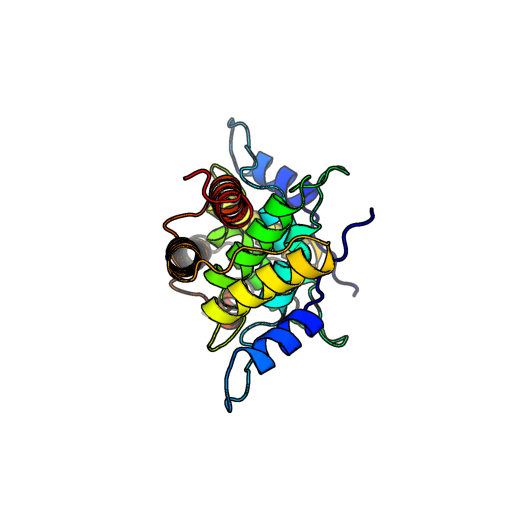0.914 17.281 1 96.12 102 LEU A N 1
ATOM 760 C CA . LEU A 1 102 ? -1.03 10.43 16.109 1 96.12 102 LEU A CA 1
ATOM 761 C C . LEU A 1 102 ? -0.107 9.578 15.234 1 96.12 102 LEU A C 1
ATOM 763 O O . LEU A 1 102 ? -0.45 8.453 14.875 1 96.12 102 LEU A O 1
ATOM 767 N N . VAL A 1 103 ? 1.081 10.094 14.984 1 96.31 103 VAL A N 1
ATOM 768 C CA . VAL A 1 103 ? 2.014 9.43 14.078 1 96.31 103 VAL A CA 1
ATOM 769 C C . VAL A 1 103 ? 2.463 8.102 14.68 1 96.31 103 VAL A C 1
ATOM 771 O O . VAL A 1 103 ? 2.568 7.094 13.977 1 96.31 103 VAL A O 1
ATOM 774 N N . ILE A 1 104 ? 2.695 8.078 15.969 1 95.38 104 ILE A N 1
ATOM 775 C CA . ILE A 1 104 ? 3.117 6.859 16.656 1 95.38 104 ILE A CA 1
ATOM 776 C C . ILE A 1 104 ? 1.999 5.82 16.594 1 95.38 104 ILE A C 1
ATOM 778 O O . ILE A 1 104 ? 2.248 4.648 16.312 1 95.38 104 ILE A O 1
ATOM 782 N N . SER A 1 105 ? 0.795 6.285 16.844 1 95.75 105 SER A N 1
ATOM 783 C CA . SER A 1 105 ? -0.34 5.367 16.828 1 95.75 105 SER A CA 1
ATOM 784 C C . SER A 1 105 ? -0.539 4.766 15.445 1 95.75 105 SER A C 1
ATOM 786 O O . SER A 1 105 ? -0.908 3.598 15.312 1 95.75 105 SER A O 1
ATOM 788 N N . VAL A 1 106 ? -0.281 5.52 14.406 1 96.12 106 VAL A N 1
ATOM 789 C CA . VAL A 1 106 ? -0.41 5.039 13.031 1 96.12 106 VAL A CA 1
ATOM 790 C C . VAL A 1 106 ? 0.715 4.055 12.727 1 96.12 106 VAL A C 1
ATOM 792 O O . VAL A 1 106 ? 0.467 2.961 12.211 1 96.12 106 VAL A O 1
ATOM 795 N N . ALA A 1 107 ? 1.917 4.371 13.117 1 93.31 107 ALA A N 1
ATOM 796 C CA . ALA A 1 107 ? 3.105 3.592 12.773 1 93.31 107 ALA A CA 1
ATOM 797 C C . ALA A 1 107 ? 3.092 2.236 13.477 1 93.31 107 ALA A C 1
ATOM 799 O O . ALA A 1 107 ? 3.641 1.258 12.961 1 93.31 107 ALA A O 1
ATOM 800 N N . THR A 1 108 ? 2.432 2.137 14.602 1 90.69 108 THR A N 1
ATOM 801 C CA . THR A 1 108 ? 2.41 0.901 15.375 1 90.69 108 THR A CA 1
ATOM 802 C C . THR A 1 108 ? 1.205 0.045 15 1 90.69 108 THR A C 1
ATOM 804 O O . THR A 1 108 ? 1.06 -1.08 15.477 1 90.69 108 THR A O 1
ATOM 807 N N . GLY A 1 109 ? 0.376 0.583 14.164 1 85.31 109 GLY A N 1
ATOM 808 C CA . GLY A 1 109 ? -0.802 -0.156 13.742 1 85.31 109 GLY A CA 1
ATOM 809 C C . GLY A 1 109 ? -1.953 -0.06 14.727 1 85.31 109 GLY A C 1
ATOM 810 O O . GLY A 1 109 ? -2.996 -0.688 14.531 1 85.31 109 GLY A O 1
ATOM 811 N N . GLU A 1 110 ? -1.784 0.727 15.75 1 81.81 110 GLU A N 1
ATOM 812 C CA . GLU A 1 110 ? -2.859 0.932 16.719 1 81.81 110 GLU A CA 1
ATOM 813 C C . GLU A 1 110 ? -4.059 1.615 16.062 1 81.81 110 GLU A C 1
ATOM 815 O O . GLU A 1 110 ? -5.207 1.317 16.406 1 81.81 110 GLU A O 1
ATOM 820 N N . THR A 1 111 ? -3.787 2.479 15.242 1 80.75 111 THR A N 1
ATOM 821 C CA . THR A 1 111 ? -4.797 3.16 14.438 1 80.75 111 THR A CA 1
ATOM 822 C C . THR A 1 111 ? -4.68 2.762 12.969 1 80.75 111 THR A C 1
ATOM 824 O O . THR A 1 111 ? -3.73 3.156 12.289 1 80.75 111 THR A O 1
ATOM 827 N N . ASP A 1 112 ? -5.633 1.993 12.555 1 75.69 112 ASP A N 1
ATOM 828 C CA . ASP A 1 112 ? -5.398 1.485 11.203 1 75.69 112 ASP A CA 1
ATOM 829 C C . ASP A 1 112 ? -6.535 1.88 10.258 1 75.69 112 ASP A C 1
ATOM 831 O O . ASP A 1 112 ? -6.484 1.591 9.062 1 75.69 112 ASP A O 1
ATOM 835 N N . GLU A 1 113 ? -7.43 2.592 10.82 1 90.62 113 GLU A N 1
ATOM 836 C CA . GLU A 1 113 ? -8.5 3.053 9.945 1 90.62 113 GLU A CA 1
ATOM 837 C C . GLU A 1 113 ? -8.258 4.484 9.477 1 90.62 113 GLU A C 1
ATOM 839 O O . GLU A 1 113 ? -8.039 5.379 10.297 1 90.62 113 GLU A O 1
ATOM 844 N N . VAL A 1 114 ? -8.367 4.711 8.242 1 97.31 114 VAL A N 1
ATOM 845 C CA . VAL A 1 114 ? -8.133 6.016 7.629 1 97.31 114 VAL A CA 1
ATOM 846 C C . VAL A 1 114 ? -9.062 7.051 8.258 1 97.31 114 VAL A C 1
ATOM 848 O O . VAL A 1 114 ? -8.664 8.195 8.484 1 97.31 114 VAL A O 1
ATOM 851 N N . LYS A 1 115 ? -10.242 6.652 8.617 1 96.06 115 LYS A N 1
ATOM 852 C CA . LYS A 1 115 ? -11.211 7.57 9.211 1 96.06 115 LYS A CA 1
ATOM 853 C C . LYS A 1 115 ? -10.727 8.102 10.555 1 96.06 115 LYS A C 1
ATOM 855 O O . LYS A 1 115 ? -10.906 9.281 10.867 1 96.06 115 LYS A O 1
ATOM 860 N N . VAL A 1 116 ? -10.141 7.238 11.328 1 96.56 116 VAL A N 1
ATOM 861 C CA . VAL A 1 116 ? -9.633 7.621 12.641 1 96.56 116 VAL A CA 1
ATOM 862 C C . VAL A 1 116 ? -8.438 8.555 12.477 1 96.56 116 VAL A C 1
ATOM 864 O O . VAL A 1 116 ? -8.328 9.562 13.188 1 96.56 116 VAL A O 1
ATOM 867 N N . ILE A 1 117 ? -7.59 8.25 11.562 1 97.88 117 ILE A N 1
ATOM 868 C CA . ILE A 1 117 ? -6.422 9.086 11.297 1 97.88 117 ILE A CA 1
ATOM 869 C C . ILE A 1 117 ? -6.875 10.461 10.812 1 97.88 117 ILE A C 1
ATOM 871 O O . ILE A 1 117 ? -6.352 11.484 11.25 1 97.88 117 ILE A O 1
ATOM 875 N N . SER A 1 118 ? -7.832 10.484 9.93 1 97.88 118 SER A N 1
ATOM 876 C CA . SER A 1 118 ? -8.391 11.734 9.414 1 97.88 118 SER A CA 1
ATOM 877 C C . SER A 1 118 ? -8.953 12.594 10.539 1 97.88 118 SER A C 1
ATOM 879 O O . SER A 1 118 ? -8.805 13.812 10.531 1 97.88 118 SER A O 1
ATOM 881 N N . GLN A 1 119 ? -9.625 11.93 11.461 1 96.31 119 GLN A N 1
ATOM 882 C CA . GLN A 1 119 ? -10.156 12.648 12.617 1 96.31 119 GLN A CA 1
ATOM 883 C C . GLN A 1 119 ? -9.039 13.25 13.453 1 96.31 119 GLN A C 1
ATOM 885 O O . GLN A 1 119 ? -9.156 14.375 13.945 1 96.31 119 GLN A O 1
ATOM 890 N N . GLY A 1 120 ? -7.988 12.516 13.633 1 96.06 120 GLY A N 1
ATOM 891 C CA . GLY A 1 120 ? -6.824 13.039 14.32 1 96.06 120 GLY A CA 1
ATOM 892 C C . GLY A 1 120 ? -6.234 14.266 13.648 1 96.06 120 GLY A C 1
ATOM 893 O O . GLY A 1 120 ? -5.867 15.234 14.312 1 96.06 120 GLY A O 1
ATOM 894 N N . LEU A 1 121 ? -6.199 14.25 12.359 1 97.5 121 LEU A N 1
ATOM 895 C CA . LEU A 1 121 ? -5.699 15.391 11.602 1 97.5 121 LEU A CA 1
ATOM 896 C C . LEU A 1 121 ? -6.621 16.594 11.758 1 97.5 121 LEU A C 1
ATOM 898 O O . LEU A 1 121 ? -6.152 17.734 11.875 1 97.5 121 LEU A O 1
ATOM 902 N N . ARG A 1 122 ? -7.891 16.328 11.734 1 96.56 122 ARG A N 1
ATOM 903 C CA . ARG A 1 122 ? -8.875 17.391 11.906 1 96.56 122 ARG A CA 1
ATOM 904 C C . ARG A 1 122 ? -8.68 18.109 13.234 1 96.56 122 ARG A C 1
ATOM 906 O O . ARG A 1 122 ? -8.805 19.328 13.305 1 96.56 122 ARG A O 1
ATOM 913 N N . GLU A 1 123 ? -8.367 17.328 14.25 1 94.88 123 GLU A N 1
ATOM 914 C CA . GLU A 1 123 ? -8.156 17.906 15.578 1 94.88 123 GLU A CA 1
ATOM 915 C C . GLU A 1 123 ? -6.906 18.781 15.609 1 94.88 123 GLU A C 1
ATOM 917 O O . GLU A 1 123 ? -6.805 19.688 16.438 1 94.88 123 GLU A O 1
ATOM 922 N N . LEU A 1 124 ? -6.027 18.484 14.719 1 95.75 124 LEU A N 1
ATOM 923 C CA . LEU A 1 124 ? -4.793 19.25 14.648 1 95.75 124 LEU A CA 1
ATOM 924 C C . LEU A 1 124 ? -4.992 20.531 13.828 1 95.75 124 LEU A C 1
ATOM 926 O O . LEU A 1 124 ? -4.094 21.359 13.758 1 95.75 124 LEU A O 1
ATOM 930 N N . ILE A 1 125 ? -6.047 20.703 13.125 1 92.19 125 ILE A N 1
ATOM 931 C CA . ILE A 1 125 ? -6.395 21.906 12.383 1 92.19 125 ILE A CA 1
ATOM 932 C C . ILE A 1 125 ? -7.219 22.844 13.258 1 92.19 125 ILE A C 1
ATOM 934 O O . ILE A 1 125 ? -7.055 24.062 13.211 1 92.19 125 ILE A O 1
ATOM 938 N N . ALA A 1 126 ? -8.258 22.25 14.023 1 78.88 126 ALA A N 1
ATOM 939 C CA . ALA A 1 126 ? -9.234 23 14.805 1 78.88 126 ALA A CA 1
ATOM 940 C C . ALA A 1 126 ? -8.578 23.656 16.016 1 78.88 126 ALA A C 1
ATOM 942 O O . ALA A 1 126 ? -7.668 23.094 16.625 1 78.88 126 ALA A O 1
ATOM 943 N N . PRO A 1 127 ? -8.898 24.984 16 1 68.19 127 PRO A N 1
ATOM 944 C CA . PRO A 1 127 ? -8.414 25.703 17.188 1 68.19 127 PRO A CA 1
ATOM 945 C C . PRO A 1 127 ? -8.875 25.062 18.5 1 68.19 127 PRO A C 1
ATOM 947 O O . PRO A 1 127 ? -9.961 24.469 18.547 1 68.19 127 PRO A O 1
ATOM 950 N N . ASP A 1 128 ? -7.898 24.547 19.391 1 51.69 128 ASP A N 1
ATOM 951 C CA . ASP A 1 128 ? -8.227 24.078 20.734 1 51.69 128 ASP A CA 1
ATOM 952 C C . ASP A 1 128 ? -9.312 24.953 21.359 1 51.69 128 ASP A C 1
ATOM 954 O O . ASP A 1 128 ? -9.18 26.172 21.406 1 51.69 128 ASP A O 1
ATOM 958 N N . VAL A 1 129 ? -10.617 24.688 21.047 1 48.31 129 VAL A N 1
ATOM 959 C CA . VAL A 1 129 ? -11.602 25.484 21.781 1 48.31 129 VAL A CA 1
ATOM 960 C C . VAL A 1 129 ? -11.352 25.344 23.281 1 48.31 129 VAL A C 1
ATOM 962 O O . VAL A 1 129 ? -11.578 24.281 23.859 1 48.31 129 VAL A O 1
ATOM 965 N N . SER A 1 130 ? -10.18 25.438 23.781 1 40.5 130 SER A N 1
ATOM 966 C CA . SER A 1 130 ? -10.281 25.766 25.203 1 40.5 130 SER A CA 1
ATOM 967 C C . SER A 1 130 ? -10.836 27.172 25.406 1 40.5 130 SER A C 1
ATOM 969 O O . SER A 1 130 ? -10.602 28.062 24.594 1 40.5 130 SER A O 1
ATOM 971 N N . MET B 1 1 ? 6.723 -9.539 -24.844 1 59 1 MET B N 1
ATOM 972 C CA . MET B 1 1 ? 5.273 -9.469 -24.703 1 59 1 MET B CA 1
ATOM 973 C C . MET B 1 1 ? 4.871 -8.492 -23.609 1 59 1 MET B C 1
ATOM 975 O O . MET B 1 1 ? 5.625 -8.281 -22.656 1 59 1 MET B O 1
ATOM 979 N N . SER B 1 2 ? 3.91 -7.504 -23.812 1 85.75 2 SER B N 1
ATOM 980 C CA . SER B 1 2 ? 3.471 -6.457 -22.891 1 85.75 2 SER B CA 1
ATOM 981 C C . SER B 1 2 ? 2.805 -7.051 -21.656 1 85.75 2 SER B C 1
ATOM 983 O O . SER B 1 2 ? 2.188 -8.117 -21.719 1 85.75 2 SER B O 1
ATOM 985 N N . CYS B 1 3 ? 3.18 -6.75 -20.5 1 95.94 3 CYS B N 1
ATOM 986 C CA . CYS B 1 3 ? 2.619 -7.242 -19.25 1 95.94 3 CYS B CA 1
ATOM 987 C C . CYS B 1 3 ? 1.171 -6.797 -19.078 1 95.94 3 CYS B C 1
ATOM 989 O O . CYS B 1 3 ? 0.846 -5.629 -19.312 1 95.94 3 CYS B O 1
ATOM 991 N N . VAL B 1 4 ? 0.255 -7.781 -18.875 1 98.06 4 VAL B N 1
ATOM 992 C CA . VAL B 1 4 ? -1.142 -7.477 -18.578 1 98.06 4 VAL B CA 1
ATOM 993 C C . VAL B 1 4 ? -1.338 -7.387 -17.062 1 98.06 4 VAL B C 1
ATOM 995 O O . VAL B 1 4 ? -1.007 -8.32 -16.328 1 98.06 4 VAL B O 1
ATOM 998 N N . TYR B 1 5 ? -1.874 -6.266 -16.594 1 98.62 5 TYR B N 1
ATOM 999 C CA . TYR B 1 5 ? -2.047 -6.035 -15.172 1 98.62 5 TYR B CA 1
ATOM 1000 C C . TYR B 1 5 ? -3.504 -6.203 -14.758 1 98.62 5 TYR B C 1
ATOM 1002 O O . TYR B 1 5 ? -4.41 -5.945 -15.555 1 98.62 5 TYR B O 1
ATOM 1010 N N . LEU B 1 6 ? -3.746 -6.637 -13.555 1 98.56 6 LEU B N 1
ATOM 1011 C CA . LEU B 1 6 ? -5.09 -6.711 -12.992 1 98.56 6 LEU B CA 1
ATOM 1012 C C . LEU B 1 6 ? -5.551 -5.34 -12.5 1 98.56 6 LEU B C 1
ATOM 1014 O O . LEU B 1 6 ? -4.766 -4.59 -11.914 1 98.56 6 LEU B O 1
ATOM 1018 N N . SER B 1 7 ? -6.781 -5.012 -12.758 1 98.31 7 SER B N 1
ATOM 1019 C CA . SER B 1 7 ? -7.402 -3.838 -12.148 1 98.31 7 SER B CA 1
ATOM 1020 C C . SER B 1 7 ? -7.988 -4.168 -10.781 1 98.31 7 SER B C 1
ATOM 1022 O O . SER B 1 7 ? -8.07 -5.34 -10.406 1 98.31 7 SER B O 1
ATOM 1024 N N . ALA B 1 8 ? -8.344 -3.135 -10.031 1 98.5 8 ALA B N 1
ATOM 1025 C CA . ALA B 1 8 ? -9.039 -3.354 -8.766 1 98.5 8 ALA B CA 1
ATOM 1026 C C . ALA B 1 8 ? -10.328 -4.133 -8.977 1 98.5 8 ALA B C 1
ATOM 1028 O O . ALA B 1 8 ? -10.68 -5 -8.172 1 98.5 8 ALA B O 1
ATOM 1029 N N . GLU B 1 9 ? -11.062 -3.826 -10.062 1 97.88 9 GLU B N 1
ATOM 1030 C CA . GLU B 1 9 ? -12.305 -4.52 -10.383 1 97.88 9 GLU B CA 1
ATOM 1031 C C . GLU B 1 9 ? -12.047 -5.988 -10.703 1 97.88 9 GLU B C 1
ATOM 1033 O O . GLU B 1 9 ? -12.859 -6.855 -10.367 1 97.88 9 GLU B O 1
ATOM 1038 N N . ASP B 1 10 ? -10.938 -6.293 -11.375 1 98.19 10 ASP B N 1
ATOM 1039 C CA . ASP B 1 10 ? -10.547 -7.676 -11.617 1 98.19 10 ASP B CA 1
ATOM 1040 C C . ASP B 1 10 ? -10.328 -8.43 -10.305 1 98.19 10 ASP B C 1
ATOM 1042 O O . ASP B 1 10 ? -10.82 -9.547 -10.141 1 98.19 10 ASP B O 1
ATOM 1046 N N . VAL B 1 11 ? -9.57 -7.801 -9.375 1 98.62 11 VAL B N 1
ATOM 1047 C CA . VAL B 1 11 ? -9.258 -8.445 -8.102 1 98.62 11 VAL B CA 1
ATOM 1048 C C . VAL B 1 11 ? -10.539 -8.633 -7.293 1 98.62 11 VAL B C 1
ATOM 1050 O O . VAL B 1 11 ? -10.703 -9.641 -6.598 1 98.62 11 VAL B O 1
ATOM 1053 N N . LEU B 1 12 ? -11.453 -7.648 -7.367 1 97.56 12 LEU B N 1
ATOM 1054 C CA . LEU B 1 12 ? -12.75 -7.805 -6.711 1 97.56 12 LEU B CA 1
ATOM 1055 C C . LEU B 1 12 ? -13.492 -9.023 -7.254 1 97.56 12 LEU B C 1
ATOM 1057 O O . LEU B 1 12 ? -14.078 -9.789 -6.488 1 97.56 12 LEU B O 1
ATOM 1061 N N . ALA B 1 13 ? -13.477 -9.195 -8.586 1 96.25 13 ALA B N 1
ATOM 1062 C CA . ALA B 1 13 ? -14.102 -10.367 -9.195 1 96.25 13 ALA B CA 1
ATOM 1063 C C . ALA B 1 13 ? -13.438 -11.656 -8.711 1 96.25 13 ALA B C 1
ATOM 1065 O O . ALA B 1 13 ? -14.125 -12.641 -8.43 1 96.25 13 ALA B O 1
ATOM 1066 N N . VAL B 1 14 ? -12.117 -11.648 -8.586 1 97.12 14 VAL B N 1
ATOM 1067 C CA . VAL B 1 14 ? -11.375 -12.797 -8.062 1 97.12 14 VAL B CA 1
ATOM 1068 C C . VAL B 1 14 ? -11.82 -13.086 -6.637 1 97.12 14 VAL B C 1
ATOM 1070 O O . VAL B 1 14 ? -12.039 -14.242 -6.273 1 97.12 14 VAL B O 1
ATOM 1073 N N . ALA B 1 15 ? -11.945 -12.023 -5.793 1 96.88 15 ALA B N 1
ATOM 1074 C CA . ALA B 1 15 ? -12.367 -12.164 -4.398 1 96.88 15 ALA B CA 1
ATOM 1075 C C . ALA B 1 15 ? -13.742 -12.828 -4.309 1 96.88 15 ALA B C 1
ATOM 1077 O O . ALA B 1 15 ? -13.977 -13.664 -3.43 1 96.88 15 ALA B O 1
ATOM 1078 N N . GLU B 1 16 ? -14.617 -12.406 -5.176 1 93.88 16 GLU B N 1
ATOM 1079 C CA . GLU B 1 16 ? -15.977 -12.953 -5.191 1 93.88 16 GLU B CA 1
ATOM 1080 C C . GLU B 1 16 ? -15.961 -14.453 -5.488 1 93.88 16 GLU B C 1
ATOM 1082 O O . GLU B 1 16 ? -16.797 -15.195 -4.98 1 93.88 16 GLU B O 1
ATOM 1087 N N . HIS B 1 17 ? -15.008 -14.867 -6.207 1 88.12 17 HIS B N 1
ATOM 1088 C CA . HIS B 1 17 ? -14.875 -16.281 -6.52 1 88.12 17 HIS B CA 1
ATOM 1089 C C . HIS B 1 17 ? -14.172 -17.031 -5.398 1 88.12 17 HIS B C 1
ATOM 1091 O O . HIS B 1 17 ? -14.375 -18.234 -5.227 1 88.12 17 HIS B O 1
ATOM 1097 N N . ALA B 1 18 ? -13.234 -16.281 -4.734 1 84.19 18 ALA B N 1
ATOM 1098 C CA . ALA B 1 18 ? -12.414 -16.875 -3.678 1 84.19 18 ALA B CA 1
ATOM 1099 C C . ALA B 1 18 ? -13.258 -17.203 -2.447 1 84.19 18 ALA B C 1
ATOM 1101 O O . ALA B 1 18 ? -12.945 -18.109 -1.691 1 84.19 18 ALA B O 1
ATOM 1102 N N . VAL B 1 19 ? -14.219 -16.312 -2.275 1 77.81 19 VAL B N 1
ATOM 1103 C CA . VAL B 1 19 ? -15.031 -16.5 -1.077 1 77.81 19 VAL B CA 1
ATOM 1104 C C . VAL B 1 19 ? -16.328 -17.219 -1.439 1 77.81 19 VAL B C 1
ATOM 1106 O O . VAL B 1 19 ? -16.875 -17 -2.525 1 77.81 19 VAL B O 1
ATOM 1109 N N . ASP B 1 20 ? -16.469 -18.391 -0.997 1 72.62 20 ASP B N 1
ATOM 1110 C CA . ASP B 1 20 ? -17.688 -19.156 -1.243 1 72.62 20 ASP B CA 1
ATOM 1111 C C . ASP B 1 20 ? -18.922 -18.266 -1.173 1 72.62 20 ASP B C 1
ATOM 1113 O O . ASP B 1 20 ? -18.875 -17.109 -1.604 1 72.62 20 ASP B O 1
ATOM 1117 N N . ASP B 1 21 ? -20.016 -18.688 -0.742 1 67.81 21 ASP B N 1
ATOM 1118 C CA . ASP B 1 21 ? -21.359 -18.094 -0.72 1 67.81 21 ASP B CA 1
ATOM 1119 C C . ASP B 1 21 ? -21.406 -16.875 0.199 1 67.81 21 ASP B C 1
ATOM 1121 O O . ASP B 1 21 ? -22.438 -16.562 0.77 1 67.81 21 ASP B O 1
ATOM 1125 N N . GLN B 1 22 ? -20.156 -16.219 0.241 1 78.62 22 GLN B N 1
ATOM 1126 C CA . GLN B 1 22 ? -20.188 -15.055 1.118 1 78.62 22 GLN B CA 1
ATOM 1127 C C . GLN B 1 22 ? -20.031 -13.766 0.318 1 78.62 22 GLN B C 1
ATOM 1129 O O . GLN B 1 22 ? -19.547 -13.781 -0.811 1 78.62 22 GLN B O 1
ATOM 1134 N N . VAL B 1 23 ? -20.734 -12.719 0.743 1 89.25 23 VAL B N 1
ATOM 1135 C CA . VAL B 1 23 ? -20.641 -11.398 0.14 1 89.25 23 VAL B CA 1
ATOM 1136 C C . VAL B 1 23 ? -19.281 -10.781 0.426 1 89.25 23 VAL B C 1
ATOM 1138 O O . VAL B 1 23 ? -18.844 -10.734 1.578 1 89.25 23 VAL B O 1
ATOM 1141 N N . VAL B 1 24 ? -18.531 -10.438 -0.626 1 94.19 24 VAL B N 1
ATOM 1142 C CA . VAL B 1 24 ? -17.234 -9.773 -0.496 1 94.19 24 VAL B CA 1
ATOM 1143 C C . VAL B 1 24 ? -17.438 -8.312 -0.102 1 94.19 24 VAL B C 1
ATOM 1145 O O . VAL B 1 24 ? -18.234 -7.605 -0.722 1 94.19 24 VAL B O 1
ATOM 1148 N N . VAL B 1 25 ? -16.828 -7.875 0.937 1 95.38 25 VAL B N 1
ATOM 1149 C CA . VAL B 1 25 ? -16.891 -6.484 1.379 1 95.38 25 VAL B CA 1
ATOM 1150 C C . VAL B 1 25 ? -15.508 -5.848 1.275 1 95.38 25 VAL B C 1
ATOM 1152 O O . VAL B 1 25 ? -14.555 -6.32 1.895 1 95.38 25 VAL B O 1
ATOM 1155 N N . VAL B 1 26 ? -15.445 -4.805 0.444 1 96.69 26 VAL B N 1
ATOM 1156 C CA . VAL B 1 26 ? -14.219 -4.023 0.354 1 96.69 26 VAL B CA 1
ATOM 1157 C C . VAL B 1 26 ? -14.094 -3.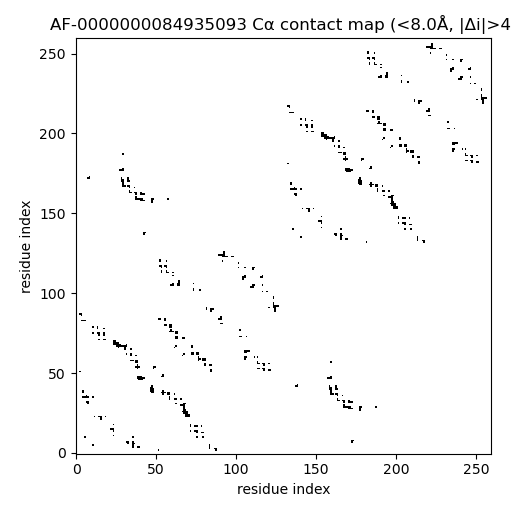105 1.568 1 96.69 26 VAL B C 1
ATOM 1159 O O . VAL B 1 26 ? -14.93 -2.217 1.768 1 96.69 26 VAL B O 1
ATOM 1162 N N . ARG B 1 27 ? -13.117 -3.334 2.395 1 96.5 27 ARG B N 1
ATOM 1163 C CA . ARG B 1 27 ? -12.859 -2.551 3.6 1 96.5 27 ARG B CA 1
ATOM 1164 C C . ARG B 1 27 ? -12.273 -1.188 3.254 1 96.5 27 ARG B C 1
ATOM 1166 O O . ARG B 1 27 ? -12.617 -0.179 3.869 1 96.5 27 ARG B O 1
ATOM 1173 N N . ASP B 1 28 ? -11.469 -1.184 2.268 1 97.5 28 ASP B N 1
ATOM 1174 C CA . ASP B 1 28 ? -10.766 0.028 1.858 1 97.5 28 ASP B CA 1
ATOM 1175 C C . ASP B 1 28 ? -10.406 -0.02 0.374 1 97.5 28 ASP B C 1
ATOM 1177 O O . ASP B 1 28 ? -9.414 -0.648 -0.012 1 97.5 28 ASP B O 1
ATOM 1181 N N . ALA B 1 29 ? -11.141 0.748 -0.436 1 97.88 29 ALA B N 1
ATOM 1182 C CA . ALA B 1 29 ? -10.961 0.741 -1.886 1 97.88 29 ALA B CA 1
ATOM 1183 C C . ALA B 1 29 ? -9.609 1.319 -2.271 1 97.88 29 ALA B C 1
ATOM 1185 O O . ALA B 1 29 ? -9.023 0.925 -3.285 1 97.88 29 ALA B O 1
ATOM 1186 N N . GLY B 1 30 ? -9.102 2.275 -1.498 1 98.5 30 GLY B N 1
ATOM 1187 C CA . GLY B 1 30 ? -7.797 2.863 -1.76 1 98.5 30 GLY B CA 1
ATOM 1188 C C . GLY B 1 30 ? -6.656 1.882 -1.575 1 98.5 30 GLY B C 1
ATOM 1189 O O . GLY B 1 30 ? -5.707 1.868 -2.365 1 98.5 30 GLY B O 1
ATOM 1190 N N . LEU B 1 31 ? -6.742 1.076 -0.52 1 98.06 31 LEU B N 1
ATOM 1191 C CA . LEU B 1 31 ? -5.754 0.024 -0.312 1 98.06 31 LEU B CA 1
ATOM 1192 C C . LEU B 1 31 ? -5.777 -0.976 -1.464 1 98.06 31 LEU B C 1
ATOM 1194 O O . LEU B 1 31 ? -4.723 -1.403 -1.939 1 98.06 31 LEU B O 1
ATOM 1198 N N . LEU B 1 32 ? -6.969 -1.333 -1.903 1 98.62 32 LEU B N 1
ATOM 1199 C CA . LEU B 1 32 ? -7.109 -2.271 -3.012 1 98.62 32 LEU B CA 1
ATOM 1200 C C . LEU B 1 32 ? -6.477 -1.709 -4.281 1 98.62 32 LEU B C 1
ATOM 1202 O O . LEU B 1 32 ? -5.664 -2.375 -4.922 1 98.62 32 LEU B O 1
ATOM 1206 N N . GLU B 1 33 ? -6.824 -0.508 -4.59 1 98.69 33 GLU B N 1
ATOM 1207 C CA . GLU B 1 33 ? -6.312 0.129 -5.801 1 98.69 33 GLU B CA 1
ATOM 1208 C C . GLU B 1 33 ? -4.801 0.322 -5.727 1 98.69 33 GLU B C 1
ATOM 1210 O O . GLU B 1 33 ? -4.098 0.114 -6.715 1 98.69 33 GLU B O 1
ATOM 1215 N N . SER B 1 34 ? -4.301 0.731 -4.574 1 98.44 34 SER B N 1
ATOM 1216 C CA . SER B 1 34 ? -2.859 0.879 -4.398 1 98.44 34 SER B CA 1
ATOM 1217 C C . SER B 1 34 ? -2.141 -0.453 -4.586 1 98.44 34 SER B C 1
ATOM 1219 O O . SER B 1 34 ? -1.059 -0.504 -5.172 1 98.44 34 SER B O 1
ATOM 1221 N N . ALA B 1 35 ? -2.732 -1.529 -4.098 1 98.5 35 ALA B N 1
ATOM 1222 C CA . ALA B 1 35 ? -2.139 -2.857 -4.215 1 98.5 35 ALA B CA 1
ATOM 1223 C C . ALA B 1 35 ? -2.025 -3.279 -5.68 1 98.5 35 ALA B C 1
ATOM 1225 O O . ALA B 1 35 ? -0.991 -3.797 -6.105 1 98.5 35 ALA B O 1
ATOM 1226 N N . VAL B 1 36 ? -3.07 -3.021 -6.477 1 98.62 36 VAL B N 1
ATOM 1227 C CA . VAL B 1 36 ? -3.102 -3.48 -7.863 1 98.62 36 VAL B CA 1
ATOM 1228 C C . VAL B 1 36 ? -2.211 -2.586 -8.719 1 98.62 36 VAL B C 1
ATOM 1230 O O . VAL B 1 36 ? -1.722 -3.012 -9.773 1 98.62 36 VAL B O 1
ATOM 1233 N N . HIS B 1 37 ? -1.979 -1.372 -8.25 1 98.38 37 HIS B N 1
ATOM 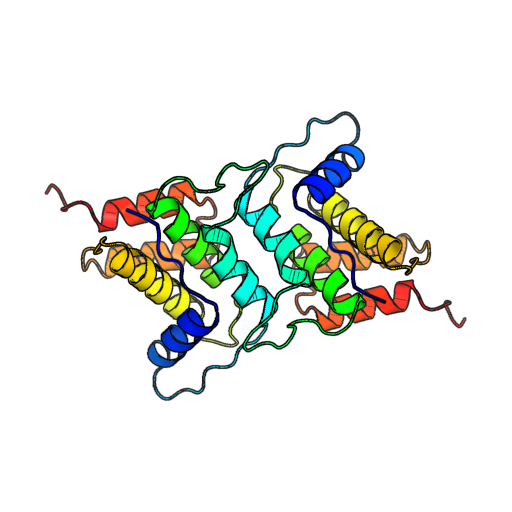1234 C CA . HIS B 1 37 ? -1.114 -0.441 -8.969 1 98.38 37 HIS B CA 1
ATOM 1235 C C . HIS B 1 37 ? 0.355 -0.81 -8.797 1 98.38 37 HIS B C 1
ATOM 1237 O O . HIS B 1 37 ? 1.162 -0.607 -9.703 1 98.38 37 HIS B O 1
ATOM 1243 N N . ARG B 1 38 ? 0.685 -1.389 -7.703 1 98.75 38 ARG B N 1
ATOM 1244 C CA . ARG B 1 38 ? 2.066 -1.559 -7.266 1 98.75 38 ARG B CA 1
ATOM 1245 C C . ARG B 1 38 ? 2.859 -2.393 -8.266 1 98.75 38 ARG B C 1
ATOM 1247 O O . ARG B 1 38 ? 3.984 -2.041 -8.625 1 98.75 38 ARG B O 1
ATOM 1254 N N . PRO B 1 39 ? 2.344 -3.445 -8.859 1 98.81 39 PRO B N 1
ATOM 1255 C CA . PRO B 1 39 ? 3.143 -4.234 -9.797 1 98.81 39 PRO B CA 1
ATOM 1256 C C . PRO B 1 39 ? 3.65 -3.41 -10.977 1 98.81 39 PRO B C 1
ATOM 1258 O O . PRO B 1 39 ? 4.715 -3.701 -11.523 1 98.81 39 PRO B O 1
ATOM 1261 N N . SER B 1 40 ? 2.955 -2.357 -11.328 1 98.44 40 SER B N 1
ATOM 1262 C CA . SER B 1 40 ? 3.334 -1.558 -12.492 1 98.44 40 SER B CA 1
ATOM 1263 C C . SER B 1 40 ? 4.047 -0.276 -12.07 1 98.44 40 SER B C 1
ATOM 1265 O O . SER B 1 40 ? 4.312 0.593 -12.898 1 98.44 40 SER B O 1
ATOM 1267 N N . ALA B 1 41 ? 4.336 -0.101 -10.82 1 98.12 41 ALA B N 1
ATOM 1268 C CA . ALA B 1 41 ? 4.941 1.115 -10.281 1 98.12 41 ALA B CA 1
ATOM 1269 C C . ALA B 1 41 ? 6.293 1.39 -10.93 1 98.12 41 ALA B C 1
ATOM 1271 O O . ALA B 1 41 ? 7.035 0.458 -11.25 1 98.12 41 ALA B O 1
ATOM 1272 N N . ALA B 1 42 ? 6.547 2.668 -11.086 1 97.5 42 ALA B N 1
ATOM 1273 C CA . ALA B 1 42 ? 7.824 3.131 -11.625 1 97.5 42 ALA B CA 1
ATOM 1274 C C . ALA B 1 42 ? 8.258 4.438 -10.961 1 97.5 42 ALA B C 1
ATOM 1276 O O . ALA B 1 42 ? 7.418 5.215 -10.5 1 97.5 42 ALA B O 1
ATOM 1277 N N . MET B 1 43 ? 9.516 4.57 -10.867 1 95.19 43 MET B N 1
ATOM 1278 C CA . MET B 1 43 ? 10.133 5.793 -10.359 1 95.19 43 MET B CA 1
ATOM 1279 C C . MET B 1 43 ? 11.273 6.238 -11.258 1 95.19 43 MET B C 1
ATOM 1281 O O . MET B 1 43 ? 12.117 5.43 -11.648 1 95.19 43 MET B O 1
ATOM 1285 N N . PHE B 1 44 ? 11.242 7.551 -11.664 1 95.44 44 PHE B N 1
ATOM 1286 C CA . PHE B 1 44 ? 12.227 8.109 -12.586 1 95.44 44 PHE B CA 1
ATOM 1287 C C . PHE B 1 44 ? 12.242 7.34 -13.898 1 95.44 44 PHE B C 1
ATOM 1289 O O . PHE B 1 44 ? 13.312 7.082 -14.461 1 95.44 44 PHE B O 1
ATOM 1296 N N . GLY B 1 45 ? 11.109 6.793 -14.273 1 94.75 45 GLY B N 1
ATOM 1297 C CA . GLY B 1 45 ? 10.953 6.117 -15.555 1 94.75 45 GLY B CA 1
ATOM 1298 C C . GLY B 1 45 ? 11.383 4.664 -15.516 1 94.75 45 GLY B C 1
ATOM 1299 O O . GLY B 1 45 ? 11.336 3.973 -16.531 1 94.75 45 GLY B O 1
ATOM 1300 N N . GLU B 1 46 ? 11.805 4.195 -14.359 1 97.25 46 GLU B N 1
ATOM 1301 C CA . GLU B 1 46 ? 12.25 2.812 -14.219 1 97.25 46 GLU B CA 1
ATOM 1302 C C . GLU B 1 46 ? 11.234 1.987 -13.43 1 97.25 46 GLU B C 1
ATOM 1304 O O . GLU B 1 46 ? 10.773 2.412 -12.367 1 97.25 46 GLU B O 1
ATOM 1309 N N . GLU B 1 47 ? 10.977 0.826 -13.961 1 98 47 GLU B N 1
ATOM 1310 C CA . GLU B 1 47 ? 10.055 -0.058 -13.25 1 98 47 GLU B CA 1
ATOM 1311 C C . GLU B 1 47 ? 10.633 -0.508 -11.914 1 98 47 GLU B C 1
ATOM 1313 O O . GLU B 1 47 ? 11.82 -0.83 -11.82 1 98 47 GLU B O 1
ATOM 1318 N N . ALA B 1 48 ? 9.789 -0.546 -10.906 1 98.25 48 ALA B N 1
ATOM 1319 C CA . ALA B 1 48 ? 10.219 -0.995 -9.578 1 98.25 48 ALA B CA 1
ATOM 1320 C C . ALA B 1 48 ? 10.492 -2.496 -9.578 1 98.25 48 ALA B C 1
ATOM 1322 O O . ALA B 1 48 ? 11.375 -2.969 -8.852 1 98.25 48 ALA B O 1
ATOM 1323 N N . TYR B 1 49 ? 9.664 -3.227 -10.367 1 98.38 49 TYR B N 1
ATOM 1324 C CA . TYR B 1 49 ? 9.789 -4.672 -10.508 1 98.38 49 TYR B CA 1
ATOM 1325 C C . TYR B 1 49 ? 9.961 -5.074 -11.969 1 98.38 49 TYR B C 1
ATOM 1327 O O . TYR B 1 49 ? 8.977 -5.25 -12.688 1 98.38 49 TYR B O 1
ATOM 1335 N N . PRO B 1 50 ? 11.125 -5.309 -12.383 1 97.31 50 PRO B N 1
ATOM 1336 C CA . PRO B 1 50 ? 11.375 -5.465 -13.82 1 97.31 50 PRO B CA 1
ATOM 1337 C C . PRO B 1 50 ? 10.898 -6.809 -14.352 1 97.31 50 PRO B C 1
ATOM 1339 O O . PRO B 1 50 ? 10.633 -6.941 -15.555 1 97.31 50 PRO B O 1
ATOM 1342 N N . ASP B 1 51 ? 10.867 -7.832 -13.531 1 97.31 51 ASP B N 1
ATOM 1343 C CA . ASP B 1 51 ? 10.477 -9.141 -14.047 1 97.31 51 ASP B CA 1
ATOM 1344 C C . ASP B 1 51 ? 9.07 -9.523 -13.594 1 97.31 51 ASP B C 1
ATOM 1346 O O . ASP B 1 51 ? 8.547 -8.945 -12.641 1 97.31 51 ASP B O 1
ATOM 1350 N N . LEU B 1 52 ? 8.492 -10.461 -14.25 1 98.31 52 LEU B N 1
ATOM 1351 C CA . LEU B 1 52 ? 7.098 -10.852 -14.062 1 98.31 52 LEU B CA 1
ATOM 1352 C C . LEU B 1 52 ? 6.879 -11.422 -12.664 1 98.31 52 LEU B C 1
ATOM 1354 O O . LEU B 1 52 ? 5.867 -11.133 -12.023 1 98.31 52 LEU B O 1
ATOM 1358 N N . LEU B 1 53 ? 7.801 -12.219 -12.133 1 98.31 53 LEU B N 1
ATOM 1359 C CA . LEU B 1 53 ? 7.633 -12.844 -10.828 1 98.31 53 LEU B CA 1
ATOM 1360 C C . LEU B 1 53 ? 7.723 -11.805 -9.711 1 98.31 53 LEU B C 1
ATOM 1362 O O . LEU B 1 53 ? 7.047 -11.93 -8.688 1 98.31 53 LEU B O 1
ATOM 1366 N N . GLY B 1 54 ? 8.578 -10.781 -9.93 1 98.38 54 GLY B N 1
ATOM 1367 C CA . GLY B 1 54 ? 8.617 -9.664 -8.992 1 98.38 54 GLY B CA 1
ATOM 1368 C C . GLY B 1 54 ? 7.312 -8.891 -8.938 1 98.38 54 GLY B C 1
ATOM 1369 O O . GLY B 1 54 ? 6.852 -8.516 -7.859 1 98.38 54 GLY B O 1
ATOM 1370 N N . LYS B 1 55 ? 6.727 -8.688 -10.117 1 98.81 55 LYS B N 1
ATOM 1371 C CA . LYS B 1 55 ? 5.426 -8.023 -10.195 1 98.81 55 LYS B CA 1
ATOM 1372 C C . LYS B 1 55 ? 4.352 -8.844 -9.484 1 98.81 55 LYS B C 1
ATOM 1374 O O . LYS B 1 55 ? 3.543 -8.297 -8.734 1 98.81 55 LYS B O 1
ATOM 1379 N N . ALA B 1 56 ? 4.398 -10.102 -9.695 1 98.81 56 ALA B N 1
ATOM 1380 C CA . ALA B 1 56 ? 3.438 -11 -9.07 1 98.81 56 ALA B CA 1
ATOM 1381 C C . ALA B 1 56 ? 3.623 -11.031 -7.555 1 98.81 56 ALA B C 1
ATOM 1383 O O . ALA B 1 56 ? 2.648 -11 -6.801 1 98.81 56 ALA B O 1
ATOM 1384 N N . ALA B 1 57 ? 4.867 -11.07 -7.105 1 98.69 57 ALA B N 1
ATOM 1385 C CA . ALA B 1 57 ? 5.207 -11.086 -5.684 1 98.69 57 ALA B CA 1
ATOM 1386 C C . ALA B 1 57 ? 4.734 -9.812 -4.992 1 98.69 57 ALA B C 1
ATOM 1388 O O . ALA B 1 57 ? 4.211 -9.859 -3.879 1 98.69 57 ALA B O 1
ATOM 1389 N N . ALA B 1 58 ? 4.922 -8.695 -5.66 1 98.69 58 ALA B N 1
ATOM 1390 C CA . ALA B 1 58 ? 4.488 -7.414 -5.113 1 98.69 58 ALA B CA 1
ATOM 1391 C C . ALA B 1 58 ? 2.975 -7.383 -4.926 1 98.69 58 ALA B C 1
ATOM 1393 O O . ALA B 1 58 ? 2.48 -6.91 -3.898 1 98.69 58 ALA B O 1
ATOM 1394 N N . LEU B 1 59 ? 2.225 -7.898 -5.918 1 98.81 59 LEU B N 1
ATOM 1395 C CA . LEU B 1 59 ? 0.771 -7.977 -5.844 1 98.81 59 LEU B CA 1
ATOM 1396 C C . LEU B 1 59 ? 0.333 -8.852 -4.672 1 98.81 59 LEU B C 1
ATOM 1398 O O . LEU B 1 59 ? -0.493 -8.43 -3.857 1 98.81 59 LEU B O 1
ATOM 1402 N N . LEU B 1 60 ? 0.955 -10.023 -4.578 1 98.69 60 LEU B N 1
ATOM 1403 C CA . LEU B 1 60 ? 0.65 -10.969 -3.514 1 98.69 60 LEU B CA 1
ATOM 1404 C C . LEU B 1 60 ? 0.876 -10.344 -2.143 1 98.69 60 LEU B C 1
ATOM 1406 O O . LEU B 1 60 ? -0.005 -10.391 -1.28 1 98.69 60 LEU B O 1
ATOM 1410 N N . GLN B 1 61 ? 1.993 -9.711 -1.981 1 98.38 61 GLN B N 1
ATOM 1411 C CA . GLN B 1 61 ? 2.346 -9.133 -0.69 1 98.38 61 GLN B CA 1
ATOM 1412 C C . GLN B 1 61 ? 1.403 -7.988 -0.324 1 98.38 61 GLN B C 1
ATOM 1414 O O . GLN B 1 61 ? 0.911 -7.922 0.804 1 98.38 61 GLN B O 1
ATOM 1419 N N . SER B 1 62 ? 1.172 -7.086 -1.25 1 98 62 SER B N 1
ATOM 1420 C CA . SER B 1 62 ? 0.332 -5.926 -0.974 1 98 62 SER B CA 1
ATOM 1421 C C . SER B 1 62 ? -1.07 -6.344 -0.547 1 98 62 SER B C 1
ATOM 1423 O O . SER B 1 62 ? -1.61 -5.824 0.43 1 98 62 SER B O 1
ATOM 1425 N N . LEU B 1 63 ? -1.668 -7.305 -1.259 1 97.94 63 LEU B N 1
ATOM 1426 C CA . LEU B 1 63 ? -3.023 -7.75 -0.953 1 97.94 63 LEU B CA 1
ATOM 1427 C C . LEU B 1 63 ? -3.059 -8.523 0.36 1 97.94 63 LEU B C 1
ATOM 1429 O O . LEU B 1 63 ? -3.98 -8.359 1.161 1 97.94 63 LEU B O 1
ATOM 1433 N N . ALA B 1 64 ? -2.053 -9.344 0.646 1 97 64 ALA B N 1
ATOM 1434 C CA . ALA B 1 64 ? -2.043 -10.203 1.823 1 97 64 ALA B CA 1
ATOM 1435 C C . ALA B 1 64 ? -1.792 -9.398 3.094 1 97 64 ALA B C 1
ATOM 1437 O O . ALA B 1 64 ? -2.34 -9.711 4.152 1 97 64 ALA B O 1
ATOM 1438 N N . VAL B 1 65 ? -1.023 -8.328 2.973 1 94.81 65 VAL B N 1
ATOM 1439 C CA . VAL B 1 65 ? -0.554 -7.633 4.164 1 94.81 65 VAL B CA 1
ATOM 1440 C C . VAL B 1 65 ? -1.425 -6.406 4.422 1 94.81 65 VAL B C 1
ATOM 1442 O O . VAL B 1 65 ? -1.716 -6.07 5.574 1 94.81 65 VAL B O 1
ATOM 1445 N N . ASN B 1 66 ? -1.96 -5.723 3.404 1 94.62 66 ASN B N 1
ATOM 1446 C CA . ASN B 1 66 ? -2.697 -4.477 3.596 1 94.62 66 ASN B CA 1
ATOM 1447 C C . ASN B 1 66 ? -4.176 -4.738 3.871 1 94.62 66 ASN B C 1
ATOM 1449 O O . ASN B 1 66 ? -4.887 -3.852 4.348 1 94.62 66 ASN B O 1
ATOM 1453 N N . HIS B 1 67 ? -4.66 -5.84 3.531 1 96.12 67 HIS B N 1
ATOM 1454 C CA . HIS B 1 67 ? -5.992 -6.32 3.889 1 96.12 67 HIS B CA 1
ATOM 1455 C C . HIS B 1 67 ? -7.074 -5.367 3.395 1 96.12 67 HIS B C 1
ATOM 1457 O O . HIS B 1 67 ? -7.863 -4.852 4.188 1 96.12 67 HIS B O 1
ATOM 1463 N N . PRO B 1 68 ? -7.211 -5.227 2.1 1 97.5 68 PRO B N 1
ATOM 1464 C CA . PRO B 1 68 ? -8.227 -4.312 1.58 1 97.5 68 PRO B CA 1
ATOM 1465 C C . PRO B 1 68 ? -9.648 -4.855 1.731 1 97.5 68 PRO B C 1
ATOM 1467 O O . PRO B 1 68 ? -10.617 -4.113 1.568 1 97.5 68 PRO B O 1
ATOM 1470 N N . PHE B 1 69 ? -9.812 -6.141 2.045 1 96.81 69 PHE B N 1
ATOM 1471 C CA . PHE B 1 69 ? -11.117 -6.758 2.236 1 96.81 69 PHE B CA 1
ATOM 1472 C C . PHE B 1 69 ? -11.367 -7.059 3.709 1 96.81 69 PHE B C 1
ATOM 1474 O O . PHE B 1 69 ? -10.414 -7.25 4.477 1 96.81 69 PHE B O 1
ATOM 1481 N N . LEU B 1 70 ? -12.664 -7.051 4.09 1 95.12 70 LEU B N 1
ATOM 1482 C CA . LEU B 1 70 ? -13.039 -7.391 5.457 1 95.12 70 LEU B CA 1
ATOM 1483 C C . LEU B 1 70 ? -12.625 -8.812 5.801 1 95.12 70 LEU B C 1
ATOM 1485 O O . LEU B 1 70 ? -12.242 -9.102 6.938 1 95.12 70 LEU B O 1
ATOM 1489 N N . ASP B 1 71 ? -12.719 -9.727 4.828 1 93.5 71 ASP B N 1
ATOM 1490 C CA . ASP B 1 71 ? -12.32 -11.125 4.965 1 93.5 71 ASP B CA 1
ATOM 1491 C C . ASP B 1 71 ? -11.844 -11.695 3.629 1 93.5 71 ASP B C 1
ATOM 1493 O O . ASP B 1 71 ? -12.047 -11.078 2.58 1 93.5 71 ASP B O 1
ATOM 1497 N N . GLY B 1 72 ? -11.023 -12.82 3.734 1 93.94 72 GLY B N 1
ATOM 1498 C CA . GLY B 1 72 ? -10.641 -13.531 2.523 1 93.94 72 GLY B CA 1
ATOM 1499 C C . GLY B 1 72 ? -9.398 -12.945 1.864 1 93.94 72 GLY B C 1
ATOM 1500 O O . GLY B 1 72 ? -9.109 -13.25 0.705 1 93.94 72 GLY B O 1
ATOM 1501 N N . ASN B 1 73 ? -8.672 -12.102 2.57 1 95.75 73 ASN B N 1
ATOM 1502 C CA . ASN B 1 73 ? -7.531 -11.406 1.991 1 95.75 73 ASN B CA 1
ATOM 1503 C C . ASN B 1 73 ? -6.457 -12.375 1.52 1 95.75 73 ASN B C 1
ATOM 1505 O O . ASN B 1 73 ? -5.938 -12.25 0.409 1 95.75 73 ASN B O 1
ATOM 1509 N N . LYS B 1 74 ? -6.129 -13.344 2.359 1 95.56 74 LYS B N 1
ATOM 1510 C CA . LYS B 1 74 ? -5.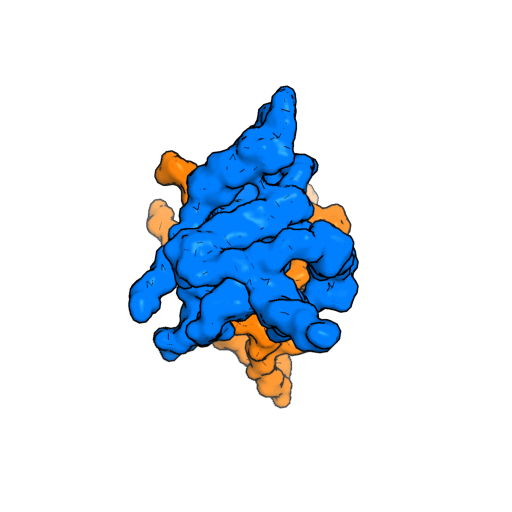074 -14.297 2.016 1 95.56 74 LYS B CA 1
ATOM 1511 C C . LYS B 1 74 ? -5.426 -15.07 0.751 1 95.56 74 LYS B C 1
ATOM 1513 O O . LYS B 1 74 ? -4.609 -15.18 -0.165 1 95.56 74 LYS B O 1
ATOM 1518 N N . ARG B 1 75 ? -6.566 -15.633 0.725 1 94.75 75 ARG B N 1
ATOM 1519 C CA . ARG B 1 75 ? -7.008 -16.406 -0.427 1 94.75 75 ARG B CA 1
ATOM 1520 C C . ARG B 1 75 ? -7.09 -15.539 -1.677 1 94.75 75 ARG B C 1
ATOM 1522 O O . ARG B 1 75 ? -6.66 -15.953 -2.756 1 94.75 75 ARG B O 1
ATOM 1529 N N . THR B 1 76 ? -7.719 -14.344 -1.567 1 97.12 76 THR B N 1
ATOM 1530 C CA . THR B 1 76 ? -7.805 -13.422 -2.691 1 97.12 76 THR B CA 1
ATOM 1531 C C . THR B 1 76 ? -6.41 -13.062 -3.203 1 97.12 76 THR B C 1
ATOM 1533 O O . THR B 1 76 ? -6.184 -13 -4.414 1 97.12 76 THR B O 1
ATOM 1536 N N . ALA B 1 77 ? -5.488 -12.82 -2.293 1 98.06 77 ALA B N 1
ATOM 1537 C CA . ALA B 1 77 ? -4.117 -12.484 -2.666 1 98.06 77 ALA B CA 1
ATOM 1538 C C . ALA B 1 77 ? -3.484 -13.594 -3.496 1 98.06 77 ALA B C 1
ATOM 1540 O O . ALA B 1 77 ? -2.918 -13.336 -4.562 1 98.06 77 ALA B O 1
ATOM 1541 N N . TRP B 1 78 ? -3.6 -14.773 -3.066 1 97.5 78 TRP B N 1
ATOM 1542 C CA . TRP B 1 78 ? -3.008 -15.906 -3.768 1 97.5 78 TRP B CA 1
ATOM 1543 C C . TRP B 1 78 ? -3.648 -16.094 -5.137 1 97.5 78 TRP B C 1
ATOM 1545 O O . TRP B 1 78 ? -2.947 -16.203 -6.148 1 97.5 78 TRP B O 1
ATOM 1555 N N . LEU B 1 79 ? -4.945 -16.094 -5.199 1 97.44 79 LEU B N 1
ATOM 1556 C CA . LEU B 1 79 ? -5.645 -16.312 -6.461 1 97.44 79 LEU B CA 1
ATOM 1557 C C . LEU B 1 79 ? -5.375 -15.18 -7.438 1 97.44 79 LEU B C 1
ATOM 1559 O O . LEU B 1 79 ? -5.281 -15.406 -8.648 1 97.44 79 LEU B O 1
ATOM 1563 N N . SER B 1 80 ? -5.336 -13.938 -6.93 1 98.69 80 SER B N 1
ATOM 1564 C CA . SER B 1 80 ? -4.973 -12.82 -7.789 1 98.69 80 SER B CA 1
ATOM 1565 C C . SER B 1 80 ? -3.566 -12.992 -8.352 1 98.69 80 SER B C 1
ATOM 1567 O O . SER B 1 80 ? -3.326 -12.711 -9.531 1 98.69 80 SER B O 1
ATOM 1569 N N . CYS B 1 81 ? -2.643 -13.453 -7.5 1 98.69 81 CYS B N 1
ATOM 1570 C CA . CYS B 1 81 ? -1.274 -13.719 -7.93 1 98.69 81 CYS B CA 1
ATOM 1571 C C . CYS B 1 81 ? -1.241 -14.773 -9.023 1 98.69 81 CYS B C 1
ATOM 1573 O O . CYS B 1 81 ? -0.627 -14.57 -10.078 1 98.69 81 CYS B O 1
ATOM 1575 N N . VAL B 1 82 ? -1.939 -15.844 -8.859 1 98.06 82 VAL B N 1
ATOM 1576 C CA . VAL B 1 82 ? -2.004 -16.938 -9.82 1 98.06 82 VAL B CA 1
ATOM 1577 C C . VAL B 1 82 ? -2.65 -16.453 -11.117 1 98.06 82 VAL B C 1
ATOM 1579 O O . VAL B 1 82 ? -2.168 -16.75 -12.211 1 98.06 82 VAL B O 1
ATOM 1582 N N . THR B 1 83 ? -3.756 -15.719 -11.008 1 98.38 83 THR B N 1
ATOM 1583 C CA . THR B 1 83 ? -4.461 -15.18 -12.164 1 98.38 83 THR B CA 1
ATOM 1584 C C . THR B 1 83 ? -3.551 -14.25 -12.969 1 98.38 83 THR B C 1
ATOM 1586 O O . THR B 1 83 ? -3.479 -14.352 -14.195 1 98.38 83 THR B O 1
ATOM 1589 N N . PHE B 1 84 ? -2.869 -13.359 -12.273 1 98.81 84 PHE B N 1
ATOM 1590 C CA . PHE B 1 84 ? -1.939 -12.43 -12.898 1 98.81 84 PHE B CA 1
ATOM 1591 C C . PHE B 1 84 ? -0.869 -13.18 -13.68 1 98.81 84 PHE B C 1
ATOM 1593 O O . PHE B 1 84 ? -0.587 -12.852 -14.836 1 98.81 84 PHE B O 1
ATOM 1600 N N . LEU B 1 85 ? -0.26 -14.227 -13.094 1 98.62 85 LEU B N 1
ATOM 1601 C CA . LEU B 1 85 ? 0.771 -15.023 -13.75 1 98.62 85 LEU B CA 1
ATOM 1602 C C . LEU B 1 85 ? 0.203 -15.758 -14.961 1 98.62 85 LEU B C 1
ATOM 1604 O O . LEU B 1 85 ? 0.801 -15.742 -16.031 1 98.62 85 LEU B O 1
ATOM 1608 N N . ALA B 1 86 ? -0.954 -16.281 -14.781 1 97.75 86 ALA B N 1
ATOM 1609 C CA . ALA B 1 86 ? -1.589 -17.031 -15.867 1 97.75 86 ALA B CA 1
ATOM 1610 C C . ALA B 1 86 ? -1.885 -16.125 -17.062 1 97.75 86 ALA B C 1
ATOM 1612 O O . ALA B 1 86 ? -1.61 -16.484 -18.203 1 97.75 86 ALA B O 1
ATOM 1613 N N . MET B 1 87 ? -2.441 -14.969 -16.781 1 98 87 MET B N 1
ATOM 1614 C CA . MET B 1 87 ? -2.764 -14.008 -17.828 1 98 87 MET B CA 1
ATOM 1615 C C . MET B 1 87 ? -1.51 -13.586 -18.594 1 98 87 MET B C 1
ATOM 1617 O O . MET B 1 87 ? -1.595 -13.078 -19.719 1 98 87 MET B O 1
ATOM 1621 N N . ASN B 1 88 ? -0.406 -13.766 -17.938 1 98.44 88 ASN B N 1
ATOM 1622 C CA . ASN B 1 88 ? 0.857 -1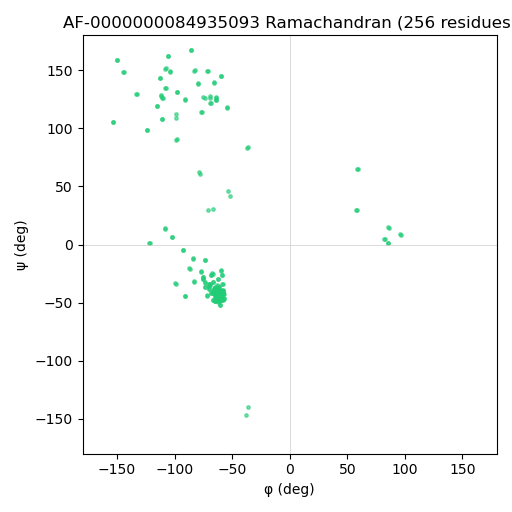3.391 -18.562 1 98.44 88 ASN B CA 1
ATOM 1623 C C . ASN B 1 88 ? 1.673 -14.617 -18.969 1 98.44 88 ASN B C 1
ATOM 1625 O O . ASN B 1 88 ? 2.895 -14.531 -19.094 1 98.44 88 ASN B O 1
ATOM 1629 N N . GLY B 1 89 ? 1.031 -15.773 -18.953 1 96.81 89 GLY B N 1
ATOM 1630 C CA . GLY B 1 89 ? 1.586 -16.938 -19.609 1 96.81 89 GLY B CA 1
ATOM 1631 C C . GLY B 1 89 ? 2.35 -17.859 -18.672 1 96.81 89 GLY B C 1
ATOM 1632 O O . GLY B 1 89 ? 3.072 -18.75 -19.125 1 96.81 89 GLY B O 1
ATOM 1633 N N . VAL B 1 90 ? 2.311 -17.641 -17.391 1 97.12 90 VAL B N 1
ATOM 1634 C CA . VAL B 1 90 ? 3.027 -18.469 -16.438 1 97.12 90 VAL B CA 1
ATOM 1635 C C . VAL B 1 90 ? 2.031 -19.281 -15.602 1 97.12 90 VAL B C 1
ATOM 1637 O O . VAL B 1 90 ? 1.117 -18.719 -15 1 97.12 90 VAL B O 1
ATOM 1640 N N . GLN B 1 91 ? 2.238 -20.578 -15.586 1 95.81 91 GLN B N 1
ATOM 1641 C CA . GLN B 1 91 ? 1.414 -21.469 -14.789 1 95.81 91 GLN B CA 1
ATOM 1642 C C . GLN B 1 91 ? 2.213 -22.078 -13.633 1 95.81 91 GLN B C 1
ATOM 1644 O O . GLN B 1 91 ? 3.312 -22.594 -13.836 1 95.81 91 GLN B O 1
ATOM 1649 N N . LEU B 1 92 ? 1.671 -21.953 -12.461 1 94.88 92 LEU B N 1
ATOM 1650 C CA . LEU B 1 92 ? 2.316 -22.547 -11.297 1 94.88 92 LEU B CA 1
ATOM 1651 C C . LEU B 1 92 ? 1.984 -24.031 -11.18 1 94.88 92 LEU B C 1
ATOM 1653 O O . LEU B 1 92 ? 0.89 -24.453 -11.555 1 94.88 92 LEU B O 1
ATOM 1657 N N . ARG B 1 93 ? 2.914 -24.781 -10.617 1 92.38 93 ARG B N 1
ATOM 1658 C CA . ARG B 1 93 ? 2.67 -26.203 -10.344 1 92.38 93 ARG B CA 1
ATOM 1659 C C . ARG B 1 93 ? 1.687 -26.375 -9.188 1 92.38 93 ARG B C 1
ATOM 1661 O O . ARG B 1 93 ? 1.659 -25.562 -8.266 1 92.38 93 ARG B O 1
ATOM 1668 N N . PRO B 1 94 ? 0.982 -27.453 -9.32 1 87.19 94 PRO B N 1
ATOM 1669 C CA . PRO B 1 94 ? -0.006 -27.703 -8.266 1 87.19 94 PRO B CA 1
ATOM 1670 C C . PRO B 1 94 ? 0.619 -28.25 -6.988 1 87.19 94 PRO B C 1
ATOM 1672 O O . PRO B 1 94 ? 0.35 -29.391 -6.609 1 87.19 94 PRO B O 1
ATOM 1675 N N . ASP B 1 95 ? 1.447 -27.625 -6.367 1 91.88 95 ASP B N 1
ATOM 1676 C CA . ASP B 1 95 ? 2.008 -27.938 -5.055 1 91.88 95 ASP B CA 1
ATOM 1677 C C . ASP B 1 95 ? 1.312 -27.141 -3.955 1 91.88 95 ASP B C 1
ATOM 1679 O O . ASP B 1 95 ? 1.803 -26.078 -3.537 1 91.88 95 ASP B O 1
ATOM 1683 N N . ILE B 1 96 ? 0.319 -27.766 -3.469 1 91.69 96 ILE B N 1
ATOM 1684 C CA . ILE B 1 96 ? -0.594 -27.078 -2.557 1 91.69 96 ILE B CA 1
ATOM 1685 C C . ILE B 1 96 ? 0.137 -26.734 -1.262 1 91.69 96 ILE B C 1
ATOM 1687 O O . ILE B 1 96 ? -0.019 -25.625 -0.733 1 91.69 96 ILE B O 1
ATOM 1691 N N . ASP B 1 97 ? 0.939 -27.656 -0.855 1 94.56 97 ASP B N 1
ATOM 1692 C CA . ASP B 1 97 ? 1.66 -27.453 0.397 1 94.56 97 ASP B CA 1
ATOM 1693 C C . ASP B 1 97 ? 2.635 -26.281 0.286 1 94.56 97 ASP B C 1
ATOM 1695 O O . ASP B 1 97 ? 2.682 -25.422 1.167 1 94.56 97 ASP B O 1
ATOM 1699 N N . ALA B 1 98 ? 3.445 -26.234 -0.789 1 93.88 98 ALA B N 1
ATOM 1700 C CA . ALA B 1 98 ? 4.422 -25.172 -0.995 1 93.88 98 ALA B CA 1
ATOM 1701 C C . ALA B 1 98 ? 3.73 -23.812 -1.165 1 93.88 98 ALA B C 1
ATOM 1703 O O . ALA B 1 98 ? 4.195 -22.797 -0.642 1 93.88 98 ALA B O 1
ATOM 1704 N N . ALA B 1 99 ? 2.689 -23.859 -1.882 1 95.5 99 ALA B N 1
ATOM 1705 C CA . ALA B 1 99 ? 1.916 -22.625 -2.094 1 95.5 99 ALA B CA 1
ATOM 1706 C C . ALA B 1 99 ? 1.366 -22.094 -0.775 1 95.5 99 ALA B C 1
ATOM 1708 O O . ALA B 1 99 ? 1.462 -20.891 -0.498 1 95.5 99 ALA B O 1
ATOM 1709 N N . GLU B 1 100 ? 0.807 -22.984 0.024 1 95.5 100 GLU B N 1
ATOM 1710 C CA . GLU B 1 100 ? 0.252 -22.609 1.32 1 95.5 100 GLU B CA 1
ATOM 1711 C C . GLU B 1 100 ? 1.33 -22.047 2.238 1 95.5 100 GLU B C 1
ATOM 1713 O O . GLU B 1 100 ? 1.111 -21.031 2.908 1 95.5 100 GLU B O 1
ATOM 1718 N N . ARG B 1 101 ? 2.441 -22.641 2.248 1 95.56 101 ARG B N 1
ATOM 1719 C CA . ARG B 1 101 ? 3.549 -22.172 3.072 1 95.56 101 ARG B CA 1
ATOM 1720 C C . ARG B 1 101 ? 3.988 -20.781 2.65 1 95.56 101 ARG B C 1
ATOM 1722 O O . ARG B 1 101 ? 4.23 -19.922 3.498 1 95.56 101 ARG B O 1
ATOM 1729 N N . LEU B 1 102 ? 4.09 -20.594 1.387 1 96.12 102 LEU B N 1
ATOM 1730 C CA . LEU B 1 102 ? 4.496 -19.281 0.869 1 96.12 102 LEU B CA 1
ATOM 1731 C C . LEU B 1 102 ? 3.488 -18.203 1.262 1 96.12 102 LEU B C 1
ATOM 1733 O O . LEU B 1 102 ? 3.863 -17.172 1.814 1 96.12 102 LEU B O 1
ATOM 1737 N N . VAL B 1 103 ? 2.221 -18.5 1.05 1 96.31 103 VAL B N 1
ATOM 1738 C CA . VAL B 1 103 ? 1.172 -17.516 1.282 1 96.31 103 VAL B CA 1
ATOM 1739 C C . VAL B 1 103 ? 1.084 -17.188 2.773 1 96.31 103 VAL B C 1
ATOM 1741 O O . VAL B 1 103 ? 0.926 -16.031 3.156 1 96.31 103 VAL B O 1
ATOM 1744 N N . ILE B 1 104 ? 1.223 -18.172 3.611 1 95.38 104 ILE B N 1
ATOM 1745 C CA . ILE B 1 104 ? 1.169 -17.984 5.055 1 95.38 104 ILE B CA 1
ATOM 1746 C C . ILE B 1 104 ? 2.354 -17.125 5.504 1 95.38 104 ILE B C 1
ATOM 1748 O O . ILE B 1 104 ? 2.189 -16.188 6.293 1 95.38 104 ILE B O 1
ATOM 1752 N N . SER B 1 105 ? 3.504 -17.453 4.984 1 95.75 105 SER B N 1
ATOM 1753 C CA . SER B 1 105 ? 4.699 -16.719 5.359 1 95.75 105 SER B CA 1
ATOM 1754 C C . SER B 1 105 ? 4.586 -15.25 4.945 1 95.75 105 SER B C 1
ATOM 1756 O O . SER B 1 105 ? 5.055 -14.359 5.66 1 95.75 105 SER B O 1
ATOM 1758 N N . VAL B 1 106 ? 3.963 -14.977 3.824 1 96.12 106 VAL B N 1
ATOM 1759 C CA . VAL B 1 106 ? 3.773 -13.609 3.35 1 96.12 106 VAL B CA 1
ATOM 1760 C C . VAL B 1 106 ? 2.744 -12.898 4.223 1 96.12 106 VAL B C 1
ATOM 1762 O O . VAL B 1 106 ? 2.98 -11.773 4.684 1 96.12 106 VAL B O 1
ATOM 1765 N N . ALA B 1 107 ? 1.666 -13.555 4.543 1 93.38 107 ALA B N 1
ATOM 1766 C CA . ALA B 1 107 ? 0.544 -12.953 5.262 1 93.38 107 ALA B CA 1
ATOM 1767 C C . ALA B 1 107 ? 0.926 -12.625 6.699 1 93.38 107 ALA B C 1
ATOM 1769 O O . ALA B 1 107 ? 0.391 -11.688 7.293 1 93.38 107 ALA B O 1
ATOM 1770 N N . THR B 1 108 ? 1.869 -13.328 7.258 1 90.75 108 THR B N 1
ATOM 1771 C CA . THR B 1 108 ? 2.266 -13.133 8.648 1 90.75 108 THR B CA 1
ATOM 1772 C C . THR B 1 108 ? 3.422 -12.141 8.742 1 90.75 108 THR B C 1
ATOM 1774 O O . THR B 1 108 ? 3.842 -11.773 9.836 1 90.75 108 THR B O 1
ATOM 1777 N N . GLY B 1 109 ? 3.904 -11.734 7.617 1 85.25 109 GLY B N 1
ATOM 1778 C CA . GLY B 1 109 ? 5.008 -10.789 7.605 1 85.25 109 GLY B CA 1
ATOM 1779 C C . GLY B 1 109 ? 6.359 -11.445 7.793 1 85.25 109 GLY B C 1
ATOM 1780 O O . GLY B 1 109 ? 7.383 -10.758 7.855 1 85.25 109 GLY B O 1
ATOM 1781 N N . GLU B 1 110 ? 6.383 -12.734 7.848 1 81.81 110 GLU B N 1
ATOM 1782 C CA . GLU B 1 110 ? 7.648 -13.453 7.961 1 81.81 110 GLU B CA 1
ATOM 1783 C C . GLU B 1 110 ? 8.516 -13.242 6.727 1 81.81 110 GLU B C 1
ATOM 1785 O O . GLU B 1 110 ? 9.742 -13.156 6.832 1 81.81 110 GLU B O 1
ATOM 1790 N N . THR B 1 111 ? 7.922 -13.219 5.664 1 81.38 111 THR B N 1
ATOM 1791 C CA . THR B 1 111 ? 8.57 -12.906 4.391 1 81.38 111 THR B CA 1
ATOM 1792 C C . THR B 1 111 ? 8.102 -11.555 3.861 1 81.38 111 THR B C 1
ATOM 1794 O O . THR B 1 111 ? 6.961 -11.422 3.41 1 81.38 111 THR B O 1
ATOM 1797 N N . ASP B 1 112 ? 8.992 -10.625 3.941 1 76.38 112 ASP B N 1
ATOM 1798 C CA . ASP B 1 112 ? 8.461 -9.305 3.6 1 76.38 112 ASP B CA 1
ATOM 1799 C C . ASP B 1 112 ? 9.234 -8.688 2.439 1 76.38 112 ASP B C 1
ATOM 1801 O O . ASP B 1 112 ? 8.898 -7.594 1.977 1 76.38 112 ASP B O 1
ATOM 1805 N N . GLU B 1 113 ? 10.156 -9.43 1.979 1 90.56 113 GLU B N 1
ATOM 1806 C CA . GLU B 1 113 ? 10.883 -8.914 0.821 1 90.56 113 GLU B CA 1
ATOM 1807 C C . GLU B 1 113 ? 10.336 -9.5 -0.477 1 90.56 113 GLU B C 1
ATOM 1809 O O . GLU B 1 113 ? 10.234 -10.727 -0.618 1 90.56 113 GLU B O 1
ATOM 1814 N N . VAL B 1 114 ? 10.078 -8.695 -1.408 1 97.25 114 VAL B N 1
ATOM 1815 C CA . VAL B 1 114 ? 9.516 -9.086 -2.697 1 97.25 114 VAL B CA 1
ATOM 1816 C C . VAL B 1 114 ? 10.438 -10.094 -3.375 1 97.25 114 VAL B C 1
ATOM 1818 O O . VAL B 1 114 ? 9.969 -11.047 -4.004 1 97.25 114 VAL B O 1
ATOM 1821 N N . LYS B 1 115 ? 11.719 -9.961 -3.174 1 96.06 115 LYS B N 1
ATOM 1822 C CA . LYS B 1 115 ? 12.688 -10.867 -3.797 1 96.06 115 LYS B CA 1
ATOM 1823 C C . LYS B 1 115 ? 12.516 -12.289 -3.277 1 96.06 115 LYS B C 1
ATOM 1825 O O . LYS B 1 115 ? 12.617 -13.25 -4.043 1 96.06 115 LYS B O 1
ATOM 1830 N N . VAL B 1 116 ? 12.289 -12.406 -2.006 1 96.56 116 VAL B N 1
ATOM 1831 C CA . VAL B 1 116 ? 12.117 -13.711 -1.389 1 96.56 116 VAL B CA 1
ATOM 1832 C C . VAL B 1 116 ? 10.812 -14.344 -1.863 1 96.56 116 VAL B C 1
ATOM 1834 O O . VAL B 1 116 ? 10.766 -15.531 -2.182 1 96.56 116 VAL B O 1
ATOM 1837 N N . ILE B 1 117 ? 9.781 -13.562 -1.937 1 97.88 117 ILE B N 1
ATOM 1838 C CA . ILE B 1 117 ? 8.492 -14.047 -2.406 1 97.88 117 ILE B CA 1
ATOM 1839 C C . ILE B 1 117 ? 8.602 -14.484 -3.865 1 97.88 117 ILE B C 1
ATOM 1841 O O . ILE B 1 117 ? 8.094 -15.539 -4.242 1 97.88 117 ILE B O 1
ATOM 1845 N N . SER B 1 118 ? 9.273 -13.711 -4.664 1 97.88 118 SER B N 1
ATOM 1846 C CA . SER B 1 118 ? 9.508 -14.031 -6.066 1 97.88 118 SER B CA 1
ATOM 1847 C C . SER B 1 118 ? 10.234 -15.367 -6.215 1 97.88 118 SER B C 1
ATOM 1849 O O . SER B 1 118 ? 9.922 -16.156 -7.105 1 97.88 118 SER B O 1
ATOM 1851 N N . GLN B 1 119 ? 11.219 -15.555 -5.355 1 96.38 119 GLN B N 1
ATOM 1852 C CA . GLN B 1 119 ? 11.953 -16.812 -5.371 1 96.38 119 GLN B CA 1
ATOM 1853 C C . GLN B 1 119 ? 11.031 -17.984 -5.027 1 96.38 119 GLN B C 1
ATOM 1855 O O . GLN B 1 119 ? 11.133 -19.062 -5.629 1 96.38 119 GLN B O 1
ATOM 1860 N N . GLY B 1 120 ? 10.172 -17.797 -4.066 1 96.06 120 GLY B N 1
ATOM 1861 C CA . GLY B 1 120 ? 9.18 -18.797 -3.744 1 96.06 120 GLY B CA 1
ATOM 1862 C C . GLY B 1 120 ? 8.273 -19.141 -4.91 1 96.06 120 GLY B C 1
ATOM 1863 O O . GLY B 1 120 ? 7.977 -20.312 -5.148 1 96.06 120 GLY B O 1
ATOM 1864 N N . LEU B 1 121 ? 7.883 -18.172 -5.652 1 97.5 121 LEU B N 1
ATOM 1865 C CA . LEU B 1 121 ? 7.047 -18.375 -6.828 1 97.5 121 LEU B CA 1
ATOM 1866 C C . LEU B 1 121 ? 7.809 -19.141 -7.91 1 97.5 121 LEU B C 1
ATOM 1868 O O . LEU B 1 121 ? 7.242 -20 -8.578 1 97.5 121 LEU B O 1
ATOM 1872 N N . ARG B 1 122 ? 9.055 -18.781 -8.055 1 96.62 122 ARG B N 1
ATOM 1873 C CA . ARG B 1 122 ? 9.891 -19.453 -9.039 1 96.62 122 ARG B CA 1
ATOM 1874 C C . ARG B 1 122 ? 9.977 -20.953 -8.758 1 96.62 122 ARG B C 1
ATOM 1876 O O . ARG B 1 122 ? 9.953 -21.766 -9.68 1 96.62 122 ARG B O 1
ATOM 1883 N N . GLU B 1 123 ? 10.062 -21.281 -7.484 1 94.94 123 GLU B N 1
ATOM 1884 C CA . GLU B 1 123 ? 10.148 -22.672 -7.078 1 94.94 123 GLU B CA 1
ATOM 1885 C C . GLU B 1 123 ? 8.859 -23.422 -7.391 1 94.94 123 GLU B C 1
ATOM 1887 O O . GLU B 1 123 ? 8.867 -24.641 -7.582 1 94.94 123 GLU B O 1
ATOM 1892 N N . LEU B 1 124 ? 7.812 -22.672 -7.453 1 95.69 124 LEU B N 1
ATOM 1893 C CA . LEU B 1 124 ? 6.512 -23.266 -7.742 1 95.69 124 LEU B CA 1
ATOM 1894 C C . LEU B 1 124 ? 6.309 -23.422 -9.25 1 95.69 124 LEU B C 1
ATOM 1896 O O . LEU B 1 124 ? 5.32 -24.016 -9.688 1 95.69 124 LEU B O 1
ATOM 1900 N N . ILE B 1 125 ? 7.098 -22.844 -10.086 1 92.38 125 ILE B N 1
ATOM 1901 C CA . ILE B 1 125 ? 7.062 -22.984 -11.531 1 92.38 125 ILE B CA 1
ATOM 1902 C C . ILE B 1 125 ? 7.969 -24.141 -11.961 1 92.38 125 ILE B C 1
ATOM 1904 O O . ILE B 1 125 ? 7.637 -24.906 -12.875 1 92.38 125 ILE B O 1
ATOM 1908 N N . ALA B 1 126 ? 9.234 -24.203 -11.352 1 78.94 126 ALA B N 1
ATOM 1909 C CA . ALA B 1 126 ? 10.289 -25.156 -11.734 1 78.94 126 ALA B CA 1
ATOM 1910 C C . ALA B 1 126 ? 9.914 -26.578 -11.336 1 78.94 126 ALA B C 1
ATOM 1912 O O . ALA B 1 126 ? 9.328 -26.797 -10.273 1 78.94 126 ALA B O 1
ATOM 1913 N N . PRO B 1 127 ? 10.008 -27.375 -12.461 1 68.62 127 PRO B N 1
ATOM 1914 C CA . PRO B 1 127 ? 9.773 -28.797 -12.172 1 68.62 127 PRO B CA 1
ATOM 1915 C C . PRO B 1 127 ? 10.688 -29.328 -11.07 1 68.62 127 PRO B C 1
ATOM 1917 O O . PRO B 1 127 ? 11.82 -28.875 -10.922 1 68.62 127 PRO B O 1
ATOM 1920 N N . ASP B 1 128 ? 10.086 -29.812 -9.875 1 51.94 128 ASP B N 1
ATOM 1921 C CA . ASP B 1 128 ? 10.859 -30.516 -8.852 1 51.94 128 ASP B CA 1
ATOM 1922 C C . ASP B 1 128 ? 11.93 -31.406 -9.484 1 51.94 128 ASP B C 1
ATOM 1924 O O . ASP B 1 128 ? 11.625 -32.219 -10.359 1 51.94 128 ASP B O 1
ATOM 1928 N N . VAL B 1 129 ? 13.125 -30.797 -9.828 1 48.66 129 VAL B N 1
ATOM 1929 C CA . VAL B 1 129 ? 14.141 -31.719 -10.312 1 48.66 129 VAL B CA 1
ATOM 1930 C C . VAL B 1 129 ? 14.336 -32.875 -9.312 1 48.66 129 VAL B C 1
ATOM 1932 O O . VAL B 1 129 ? 14.859 -32.656 -8.211 1 48.66 129 VAL B O 1
ATOM 1935 N N . SER B 1 130 ? 13.336 -33.469 -8.719 1 40.72 130 SER B N 1
ATOM 1936 C CA . SER B 1 130 ? 13.781 -34.75 -8.203 1 40.72 130 SER B CA 1
ATOM 1937 C C . SER B 1 130 ? 14.094 -35.719 -9.344 1 40.72 130 SER B C 1
ATOM 1939 O O . SER B 1 130 ? 13.492 -35.656 -10.414 1 40.72 130 SER B O 1
#